Protein AF-A0A1V5BIN6-F1 (afdb_monomer_lite)

Radius of gyration: 33.71 Å; chains: 1; bounding box: 67×57×99 Å

Secondary structure (DSSP, 8-state):
-HHHHHHHHHHHHHHHHHHHHHHHHHHHHHHHIIIIITTTS-HHHHHHHHHHHHHHHHHHHHHHHHHHHHHHHHHHHHHHHHHHHHHHHHHHHHHHHHHHHHHHHHHHHHHHTT-HHHHHHHHHHHHHHHHHHHHHHH-S--TT--HHHHHHHHHHHHHHHH--EEEEEEE--TT-S-HHHHHHHHHHHHHHHHHIIIII--SEEEEEEE-----

pLDDT: mean 78.15, std 12.43, range [36.22, 94.38]

Structure (mmCIF, N/CA/C/O backbone):
data_AF-A0A1V5BIN6-F1
#
_entry.id   AF-A0A1V5BIN6-F1
#
loop_
_atom_site.group_PDB
_atom_site.id
_atom_site.type_symbol
_atom_site.label_atom_id
_atom_site.label_alt_id
_atom_site.label_comp_id
_atom_site.label_asym_id
_atom_site.label_entity_id
_atom_site.label_seq_id
_atom_site.pdbx_PDB_ins_code
_atom_site.Cartn_x
_atom_site.Cartn_y
_atom_site.Cartn_z
_atom_site.occupancy
_atom_site.B_iso_or_equiv
_atom_site.auth_seq_id
_atom_site.auth_comp_id
_atom_site.auth_asym_id
_atom_site.auth_atom_id
_atom_site.pdbx_PDB_model_num
ATOM 1 N N . MET A 1 1 ? 3.260 -24.811 -11.585 1.00 45.69 1 MET A N 1
ATOM 2 C CA . MET A 1 1 ? 4.400 -25.501 -12.244 1.00 45.69 1 MET A CA 1
ATOM 3 C C . MET A 1 1 ? 4.416 -25.332 -13.771 1.00 45.69 1 MET A C 1
ATOM 5 O O . MET A 1 1 ? 5.457 -24.956 -14.293 1.00 45.69 1 MET A O 1
ATOM 9 N N . LYS A 1 2 ? 3.288 -25.493 -14.489 1.00 36.22 2 LYS A N 1
ATOM 10 C CA . LYS A 1 2 ? 3.214 -25.312 -15.961 1.00 36.22 2 LYS A CA 1
ATOM 11 C C . LYS A 1 2 ? 3.570 -23.898 -16.477 1.00 36.22 2 LYS A C 1
ATOM 13 O O . LYS A 1 2 ? 4.220 -23.796 -17.510 1.00 36.22 2 LYS A O 1
ATOM 18 N N . LEU A 1 3 ? 3.248 -22.824 -15.741 1.00 41.38 3 LEU A N 1
ATOM 19 C CA . LEU A 1 3 ? 3.559 -21.440 -16.158 1.00 41.38 3 LEU A CA 1
ATOM 20 C C . LEU A 1 3 ? 5.070 -21.123 -16.189 1.00 41.38 3 LEU A C 1
ATOM 22 O O . LEU A 1 3 ? 5.559 -20.515 -17.135 1.00 41.38 3 LEU A O 1
ATOM 26 N N . ARG A 1 4 ? 5.832 -21.589 -15.185 1.00 37.88 4 ARG A N 1
ATOM 27 C CA . ARG A 1 4 ? 7.296 -21.400 -15.124 1.00 37.88 4 ARG A CA 1
ATOM 28 C C . ARG A 1 4 ? 8.024 -22.120 -16.265 1.00 37.88 4 ARG A C 1
ATOM 30 O O . ARG A 1 4 ? 9.027 -21.615 -16.756 1.00 37.88 4 ARG A O 1
ATOM 37 N N . MET A 1 5 ? 7.512 -23.273 -16.699 1.00 40.34 5 MET A N 1
ATOM 38 C CA . MET A 1 5 ? 8.119 -24.070 -17.770 1.00 40.34 5 MET A CA 1
ATOM 39 C C . MET A 1 5 ? 7.942 -23.412 -19.148 1.00 40.34 5 MET A C 1
ATOM 41 O O . MET A 1 5 ? 8.888 -23.401 -19.930 1.00 40.34 5 MET A O 1
ATOM 45 N N . GLY A 1 6 ? 6.789 -22.780 -19.406 1.00 43.19 6 GLY A N 1
ATOM 46 C CA . GLY A 1 6 ? 6.544 -22.012 -20.634 1.00 43.19 6 GLY A CA 1
ATOM 47 C C . GLY A 1 6 ? 7.470 -20.801 -20.787 1.00 43.19 6 GLY A C 1
ATOM 48 O O . GLY A 1 6 ? 8.036 -20.596 -21.853 1.00 43.19 6 GLY A O 1
ATOM 49 N N . ILE A 1 7 ? 7.716 -20.058 -19.703 1.00 52.16 7 ILE A N 1
ATOM 50 C CA . ILE A 1 7 ? 8.604 -18.879 -19.708 1.00 52.16 7 ILE A CA 1
ATOM 51 C C . ILE A 1 7 ? 10.076 -19.276 -19.939 1.00 52.16 7 ILE A C 1
ATOM 53 O O . ILE A 1 7 ? 10.796 -18.613 -20.687 1.00 52.16 7 ILE A O 1
ATOM 57 N N . LEU A 1 8 ? 10.528 -20.386 -19.344 1.00 52.03 8 LEU A N 1
ATOM 58 C CA . LEU A 1 8 ? 11.882 -20.924 -19.540 1.00 52.03 8 LEU A CA 1
ATOM 59 C C . LEU A 1 8 ? 12.120 -21.429 -20.972 1.00 52.03 8 LEU A C 1
ATOM 61 O O . LEU A 1 8 ? 13.217 -21.254 -21.509 1.00 52.03 8 LEU A O 1
ATOM 65 N N . LEU A 1 9 ? 11.100 -22.030 -21.593 1.00 54.38 9 LEU A N 1
ATOM 66 C CA . LEU A 1 9 ? 11.123 -22.424 -23.004 1.00 54.38 9 LEU A CA 1
ATOM 67 C C . LEU A 1 9 ? 11.276 -21.198 -23.913 1.00 54.38 9 LEU A C 1
ATOM 69 O O . LEU A 1 9 ? 12.136 -21.226 -24.789 1.00 54.38 9 LEU A O 1
ATOM 73 N N . THR A 1 10 ? 10.559 -20.103 -23.638 1.00 68.44 10 THR A N 1
ATOM 74 C CA . THR A 1 10 ? 10.683 -18.839 -24.384 1.00 68.44 10 THR A CA 1
ATOM 75 C C . THR A 1 10 ? 12.069 -18.210 -24.252 1.00 68.44 10 THR A C 1
ATOM 77 O O . THR A 1 10 ? 12.632 -17.764 -25.241 1.00 68.44 10 THR A O 1
ATOM 80 N N . TYR A 1 11 ? 12.679 -18.206 -23.061 1.00 71.31 11 TYR A N 1
ATOM 81 C CA . TYR A 1 11 ? 14.039 -17.671 -22.896 1.00 71.31 11 TYR A CA 1
ATOM 82 C C . TYR A 1 11 ? 15.093 -18.498 -23.643 1.00 71.31 11 TYR A C 1
ATOM 84 O O . TYR A 1 11 ? 16.019 -17.941 -24.235 1.00 71.31 11 TYR A O 1
ATOM 92 N N . ARG A 1 12 ? 14.961 -19.831 -23.636 1.00 74.56 12 ARG A N 1
ATOM 93 C CA . ARG A 1 12 ? 15.855 -20.722 -24.391 1.00 74.56 12 ARG A CA 1
ATOM 94 C C . ARG A 1 12 ? 15.712 -20.526 -25.897 1.00 74.56 12 ARG A C 1
ATOM 96 O O . ARG A 1 12 ? 16.732 -20.457 -26.578 1.00 74.56 12 ARG A O 1
ATOM 103 N N . THR A 1 13 ? 14.488 -20.421 -26.410 1.00 75.62 13 THR A N 1
ATOM 104 C CA . THR A 1 13 ? 14.257 -20.173 -27.839 1.00 75.62 13 THR A CA 1
ATOM 105 C C . THR A 1 13 ? 14.732 -18.784 -28.247 1.00 75.62 13 THR A C 1
ATOM 107 O O . THR A 1 13 ? 15.402 -18.670 -29.267 1.00 75.62 13 THR A O 1
ATOM 110 N N . LEU A 1 14 ? 14.507 -17.757 -27.421 1.00 73.62 14 LEU A N 1
ATOM 111 C CA . LEU A 1 14 ? 15.012 -16.401 -27.649 1.00 73.62 14 LEU A CA 1
ATOM 112 C C . LEU A 1 14 ? 16.546 -16.369 -27.705 1.00 73.62 14 LEU A C 1
ATOM 114 O O . LEU A 1 14 ? 17.126 -15.745 -28.588 1.00 73.62 14 LEU A O 1
ATOM 118 N N . LYS A 1 15 ? 17.214 -17.091 -26.794 1.00 80.00 15 LYS A N 1
ATOM 119 C CA . LYS A 1 15 ? 18.678 -17.196 -26.756 1.00 80.00 15 LYS A CA 1
ATOM 120 C C . LYS A 1 15 ? 19.234 -17.845 -28.025 1.00 80.00 15 LYS A C 1
ATOM 122 O O . LYS A 1 15 ? 20.170 -17.312 -28.611 1.00 80.00 15 LYS A O 1
ATOM 127 N N . TRP A 1 16 ? 18.673 -18.975 -28.453 1.00 83.19 16 TRP A N 1
ATOM 128 C CA . TRP A 1 16 ? 19.121 -19.652 -29.675 1.00 83.19 16 TRP A CA 1
ATOM 129 C C . TRP A 1 16 ? 18.797 -18.858 -30.939 1.00 83.19 16 TRP A C 1
ATOM 131 O O . TRP A 1 16 ? 19.643 -18.774 -31.823 1.00 83.19 16 TRP A O 1
ATOM 141 N N . PHE A 1 17 ? 17.623 -18.226 -30.995 1.00 81.00 17 PHE A N 1
ATOM 142 C CA . PHE A 1 17 ? 17.245 -17.332 -32.086 1.00 81.00 17 PHE A CA 1
ATOM 143 C C . PHE A 1 17 ? 18.276 -16.217 -32.254 1.00 81.00 17 PHE A C 1
ATOM 145 O O . PHE A 1 17 ? 18.818 -16.040 -33.337 1.00 81.00 17 PHE A O 1
ATOM 152 N N . THR A 1 18 ? 18.632 -15.540 -31.166 1.00 75.31 18 THR A N 1
ATOM 153 C CA . THR A 1 18 ? 19.677 -14.519 -31.168 1.00 75.31 18 THR A CA 1
ATOM 154 C C . THR A 1 18 ? 21.032 -15.043 -31.642 1.00 75.31 18 THR A C 1
ATOM 156 O O . THR A 1 18 ? 21.676 -14.409 -32.477 1.00 75.31 18 THR A O 1
ATOM 159 N N . ILE A 1 19 ? 21.489 -16.169 -31.078 1.00 84.00 19 ILE A N 1
ATOM 160 C CA . ILE A 1 19 ? 22.815 -16.731 -31.373 1.00 84.00 19 ILE A CA 1
ATOM 161 C C . ILE A 1 19 ? 22.929 -17.096 -32.855 1.00 84.00 19 ILE A C 1
ATOM 163 O O . ILE A 1 19 ? 24.010 -16.976 -33.417 1.00 84.00 19 ILE A O 1
ATOM 167 N N . LEU A 1 20 ? 21.831 -17.518 -33.486 1.00 86.56 20 LEU A N 1
ATOM 168 C CA . LEU A 1 20 ? 21.811 -17.926 -34.890 1.00 86.56 20 LEU A CA 1
ATOM 169 C C . LEU A 1 20 ? 21.524 -16.768 -35.852 1.00 86.56 20 LEU A C 1
ATOM 171 O O . LEU A 1 20 ? 22.061 -16.762 -36.955 1.00 86.56 20 LEU A O 1
ATOM 175 N N . LEU A 1 21 ? 20.728 -15.774 -35.447 1.00 83.38 21 LEU A N 1
ATOM 176 C CA . LEU A 1 21 ? 20.331 -14.649 -36.300 1.00 83.38 21 LEU A CA 1
ATOM 177 C C . LEU A 1 21 ? 21.540 -13.830 -36.769 1.00 83.38 21 LEU A C 1
ATOM 179 O O . LEU A 1 21 ? 21.649 -13.511 -37.949 1.00 83.38 21 LEU A O 1
ATOM 183 N N . VAL A 1 22 ? 22.450 -13.496 -35.850 1.00 84.19 22 VAL A N 1
ATOM 184 C CA . VAL A 1 22 ? 23.593 -12.624 -36.153 1.00 84.19 22 VAL A CA 1
ATOM 185 C C . VAL A 1 22 ? 24.565 -13.277 -37.148 1.00 84.19 22 VAL A C 1
ATOM 187 O O . VAL A 1 22 ? 24.821 -12.671 -38.190 1.00 84.19 22 VAL A O 1
ATOM 190 N N . PRO A 1 23 ? 25.046 -14.517 -36.922 1.00 88.25 23 PRO A N 1
ATOM 191 C CA . PRO A 1 23 ? 25.865 -15.228 -37.900 1.00 88.25 23 PRO A CA 1
ATOM 192 C C . PRO A 1 23 ? 25.149 -15.472 -39.228 1.00 88.25 23 PRO A C 1
ATOM 194 O O . PRO A 1 23 ? 25.789 -15.416 -40.270 1.00 88.25 23 PRO A O 1
ATOM 197 N N . LEU A 1 24 ? 23.835 -15.718 -39.214 1.00 90.50 24 LEU A N 1
ATOM 198 C CA . LEU A 1 24 ? 23.068 -15.955 -40.437 1.00 90.50 24 LEU A CA 1
ATOM 199 C C . LEU A 1 24 ? 22.981 -14.696 -41.313 1.00 90.50 24 LEU A C 1
ATOM 201 O O . LEU A 1 24 ? 23.131 -14.790 -42.528 1.00 90.50 24 LEU A O 1
ATOM 205 N N . ILE A 1 25 ? 22.803 -13.517 -40.708 1.00 87.25 25 ILE A N 1
ATOM 206 C CA . ILE A 1 25 ? 22.805 -12.235 -41.430 1.00 87.25 25 ILE A CA 1
ATOM 207 C C . ILE A 1 25 ? 24.199 -11.927 -41.992 1.00 87.25 25 ILE A C 1
ATOM 209 O O . ILE A 1 25 ? 24.322 -11.567 -43.162 1.00 87.25 25 ILE A O 1
ATOM 213 N N . ILE A 1 26 ? 25.247 -12.091 -41.178 1.00 88.31 26 ILE A N 1
ATOM 214 C CA . ILE A 1 26 ? 26.637 -11.821 -41.579 1.00 88.31 26 ILE A CA 1
ATOM 215 C C . ILE A 1 26 ? 27.078 -12.797 -42.681 1.00 88.31 26 ILE A C 1
ATOM 217 O O . ILE A 1 26 ? 27.523 -12.367 -43.743 1.00 88.31 26 ILE A O 1
ATOM 221 N N . GLY A 1 27 ? 26.887 -14.101 -42.472 1.00 87.75 27 GLY A N 1
ATOM 222 C CA . GLY A 1 27 ? 27.255 -15.139 -43.435 1.00 87.75 27 GLY A CA 1
ATOM 223 C C . GLY A 1 27 ? 26.436 -15.073 -44.726 1.00 87.75 27 GLY A C 1
ATOM 224 O O . GLY A 1 27 ? 26.981 -15.267 -45.809 1.00 87.75 27 GLY A O 1
ATOM 225 N N . GLY A 1 28 ? 25.147 -14.727 -44.643 1.00 88.81 28 GLY A N 1
ATOM 226 C CA . GLY A 1 28 ? 24.306 -14.504 -45.822 1.00 88.81 28 GLY A CA 1
ATOM 227 C C . GLY A 1 28 ? 24.772 -13.314 -46.665 1.00 88.81 28 GLY A C 1
ATOM 228 O O . GLY A 1 28 ? 24.797 -13.401 -47.894 1.00 88.81 28 GLY A O 1
ATOM 229 N N . PHE A 1 29 ? 25.197 -12.223 -46.019 1.00 88.12 29 PHE A N 1
ATOM 230 C CA . PHE A 1 29 ? 25.802 -11.083 -46.708 1.00 88.12 29 PHE A CA 1
ATOM 231 C C . PHE A 1 29 ? 27.109 -11.472 -47.411 1.00 88.12 29 PHE A C 1
ATOM 233 O O . PHE A 1 29 ? 27.293 -11.137 -48.582 1.00 88.12 29 PHE A O 1
ATOM 240 N N . GLU A 1 30 ? 28.002 -12.205 -46.739 1.00 87.19 30 GLU A N 1
ATOM 241 C CA . GLU A 1 30 ? 29.264 -12.649 -47.345 1.00 87.19 30 GLU A CA 1
ATOM 242 C C . GLU A 1 30 ? 29.051 -13.583 -48.534 1.00 87.19 30 GLU A C 1
ATOM 244 O O . GLU A 1 30 ? 29.716 -13.411 -49.558 1.00 87.19 30 GLU A O 1
ATOM 249 N N . PHE A 1 31 ? 28.102 -14.516 -48.421 1.00 88.81 31 PHE A N 1
ATOM 250 C CA . PHE A 1 31 ? 27.733 -15.437 -49.493 1.00 88.81 31 PHE A CA 1
ATOM 251 C C . PHE A 1 31 ? 27.223 -14.685 -50.729 1.00 88.81 31 PHE A C 1
ATOM 253 O O . PHE A 1 31 ? 27.758 -14.843 -51.825 1.00 88.81 31 PHE A O 1
ATOM 260 N N . MET A 1 32 ? 26.253 -13.780 -50.547 1.00 87.00 32 MET A N 1
ATOM 261 C CA . MET A 1 32 ? 25.716 -12.962 -51.642 1.00 87.00 32 MET A CA 1
ATOM 262 C C . MET A 1 32 ? 26.788 -12.069 -52.268 1.00 87.00 32 MET A C 1
ATOM 264 O O . MET A 1 32 ? 26.836 -11.903 -53.488 1.00 87.00 32 MET A O 1
ATOM 268 N N . ARG A 1 33 ? 27.681 -11.510 -51.442 1.00 85.81 33 ARG A N 1
ATOM 269 C CA . ARG A 1 33 ? 28.803 -10.707 -51.925 1.00 85.81 33 ARG A CA 1
ATOM 270 C C . ARG A 1 33 ? 29.724 -11.528 -52.824 1.00 85.81 33 ARG A C 1
ATOM 272 O O . ARG A 1 33 ? 30.096 -11.028 -53.882 1.00 85.81 33 ARG A O 1
ATOM 279 N N . HIS A 1 34 ? 30.082 -12.742 -52.405 1.00 83.44 34 HIS A N 1
ATOM 280 C CA . HIS A 1 34 ? 31.005 -13.614 -53.130 1.00 83.44 34 HIS A CA 1
ATOM 281 C C . HIS A 1 34 ? 30.434 -14.080 -54.476 1.00 83.44 34 HIS A C 1
ATOM 283 O O . HIS A 1 34 ? 31.114 -13.975 -55.491 1.00 83.44 34 HIS A O 1
ATOM 289 N N . ASP A 1 35 ? 29.173 -14.508 -54.508 1.00 82.81 35 ASP A N 1
ATOM 290 C CA . ASP A 1 35 ? 28.603 -15.106 -55.720 1.00 82.81 35 ASP A CA 1
ATOM 291 C C . ASP A 1 35 ? 28.090 -14.068 -56.731 1.00 82.81 35 ASP A C 1
ATOM 293 O O . ASP A 1 35 ? 28.144 -14.301 -57.938 1.00 82.81 35 ASP A O 1
ATOM 297 N N . TYR A 1 36 ? 27.614 -12.905 -56.266 1.00 79.00 36 TYR A N 1
ATOM 298 C CA . TYR A 1 36 ? 26.882 -11.962 -57.126 1.00 79.00 36 TYR A CA 1
ATOM 299 C C . TYR A 1 36 ? 27.495 -10.560 -57.204 1.00 79.00 36 TYR A C 1
ATOM 301 O O . TYR A 1 36 ? 27.374 -9.898 -58.236 1.00 79.00 36 TYR A O 1
ATOM 309 N N . PHE A 1 37 ? 28.160 -10.081 -56.146 1.00 79.56 37 PHE A N 1
ATOM 310 C CA . PHE A 1 37 ? 28.546 -8.666 -56.035 1.00 79.56 37 PHE A CA 1
ATOM 311 C C . PHE A 1 37 ? 30.052 -8.393 -56.022 1.00 79.56 37 PHE A C 1
ATOM 313 O O . PHE A 1 37 ? 30.426 -7.227 -55.919 1.00 79.56 37 PHE A O 1
ATOM 320 N N . LEU A 1 38 ? 30.925 -9.390 -56.212 1.00 76.44 38 LEU A N 1
ATOM 321 C CA . LEU A 1 38 ? 32.388 -9.187 -56.222 1.00 76.44 38 LEU A CA 1
ATOM 322 C C . LEU A 1 38 ? 32.850 -8.093 -57.198 1.00 76.44 38 LEU A C 1
ATOM 324 O O . LEU A 1 38 ? 33.817 -7.387 -56.923 1.00 76.44 38 LEU A O 1
ATOM 328 N N . ARG A 1 39 ? 32.149 -7.923 -58.327 1.00 76.19 39 ARG A N 1
ATOM 329 C CA . ARG A 1 39 ? 32.470 -6.900 -59.334 1.00 76.19 39 ARG A CA 1
ATOM 330 C C . ARG A 1 39 ? 32.064 -5.479 -58.917 1.00 76.19 39 ARG A C 1
ATOM 332 O O . ARG A 1 39 ? 32.615 -4.521 -59.448 1.00 76.19 39 ARG A O 1
ATOM 339 N N . TYR A 1 40 ? 31.116 -5.346 -57.989 1.00 81.31 40 TYR A N 1
ATOM 340 C CA . TYR A 1 40 ? 30.567 -4.068 -57.521 1.00 81.31 40 TYR A CA 1
ATOM 341 C C . TYR A 1 40 ? 31.068 -3.680 -56.123 1.00 81.31 40 TYR A C 1
ATOM 343 O O . TYR A 1 40 ? 31.171 -2.495 -55.820 1.00 81.31 40 TYR A O 1
ATOM 351 N N . ILE A 1 41 ? 31.387 -4.666 -55.279 1.00 82.31 41 ILE A N 1
ATOM 352 C CA . ILE A 1 41 ? 31.866 -4.493 -53.906 1.00 82.31 41 ILE A CA 1
ATOM 353 C C . ILE A 1 41 ? 33.189 -5.264 -53.759 1.00 82.31 41 ILE A C 1
ATOM 355 O O . ILE A 1 41 ? 33.177 -6.452 -53.420 1.00 82.31 41 ILE A O 1
ATOM 359 N N . PRO A 1 42 ? 34.334 -4.605 -54.011 1.00 84.44 42 PRO A N 1
ATOM 360 C CA . PRO A 1 42 ? 35.657 -5.191 -53.812 1.00 84.44 42 PRO A CA 1
ATOM 361 C C . PRO A 1 42 ? 35.900 -5.593 -52.349 1.00 84.44 42 PRO A C 1
ATOM 363 O O . PRO A 1 42 ? 35.244 -5.083 -51.437 1.00 84.44 42 PRO A O 1
ATOM 366 N N . MET A 1 43 ? 36.884 -6.470 -52.114 1.00 81.12 43 MET A N 1
ATOM 367 C CA . MET A 1 43 ? 37.243 -6.981 -50.776 1.00 81.12 43 MET A CA 1
ATOM 368 C C . MET A 1 43 ? 37.428 -5.870 -49.732 1.00 81.12 43 MET A C 1
ATOM 370 O O . MET A 1 43 ? 36.908 -5.980 -48.622 1.00 81.12 43 MET A O 1
ATOM 374 N N . GLU A 1 44 ? 38.109 -4.780 -50.094 1.00 82.56 44 GLU A N 1
ATOM 375 C CA . GLU A 1 44 ? 38.353 -3.664 -49.176 1.00 82.56 44 GLU A CA 1
ATOM 376 C C . GLU A 1 44 ? 37.047 -2.975 -48.759 1.00 82.56 44 GLU A C 1
ATOM 378 O O . GLU A 1 44 ? 36.762 -2.857 -47.569 1.00 82.56 44 GLU A O 1
ATOM 383 N N . THR A 1 45 ? 36.190 -2.603 -49.716 1.00 85.56 45 THR A N 1
ATOM 384 C CA . THR A 1 45 ? 34.902 -1.942 -49.441 1.00 85.56 45 THR A CA 1
ATOM 385 C C . THR A 1 45 ? 33.923 -2.869 -48.713 1.00 85.56 45 THR A C 1
ATOM 387 O O . THR A 1 45 ? 33.204 -2.441 -47.811 1.00 85.56 45 THR A O 1
ATOM 390 N N . GLY A 1 46 ? 33.927 -4.162 -49.048 1.00 84.00 46 GLY A N 1
ATOM 391 C CA . GLY A 1 46 ? 33.094 -5.174 -48.400 1.00 84.00 46 GLY A CA 1
ATOM 392 C C . GLY A 1 46 ? 33.379 -5.335 -46.905 1.00 84.00 46 GLY A C 1
ATOM 393 O O . GLY A 1 46 ? 32.440 -5.497 -46.126 1.00 84.00 46 GLY A O 1
ATOM 394 N N . ASN A 1 47 ? 34.647 -5.239 -46.493 1.00 86.88 47 ASN A N 1
ATOM 395 C CA . ASN A 1 47 ? 35.029 -5.311 -45.080 1.00 86.88 47 ASN A CA 1
ATOM 396 C C . ASN A 1 47 ? 34.542 -4.095 -44.275 1.00 86.88 47 ASN A C 1
ATOM 398 O O . ASN A 1 47 ? 34.129 -4.242 -43.122 1.00 86.88 47 ASN A O 1
ATOM 402 N N . TYR A 1 48 ? 34.513 -2.903 -44.876 1.00 89.38 48 TYR A N 1
ATOM 403 C CA . TYR A 1 48 ? 33.890 -1.740 -44.239 1.00 89.38 48 TYR A CA 1
ATOM 404 C C . TYR A 1 48 ? 32.382 -1.946 -44.059 1.00 89.38 48 TYR A C 1
ATOM 406 O O . TYR A 1 48 ? 31.866 -1.730 -42.961 1.00 89.38 48 TYR A O 1
ATOM 414 N N . TYR A 1 49 ? 31.681 -2.442 -45.085 1.00 87.56 49 TYR A N 1
ATOM 415 C CA . TYR A 1 49 ? 30.242 -2.706 -44.987 1.00 87.56 49 TYR A CA 1
ATOM 416 C C . TYR A 1 49 ? 29.899 -3.744 -43.919 1.00 87.56 49 TYR A C 1
ATOM 418 O O . TYR A 1 49 ? 28.983 -3.511 -43.130 1.00 87.56 49 TYR A O 1
ATOM 426 N N . ILE A 1 50 ? 30.638 -4.855 -43.845 1.00 88.12 50 ILE A N 1
ATOM 427 C CA . ILE A 1 50 ? 30.348 -5.900 -42.858 1.00 88.12 50 ILE A CA 1
ATOM 428 C C . ILE A 1 50 ? 30.635 -5.435 -41.428 1.00 88.12 50 ILE A C 1
ATOM 430 O O . ILE A 1 50 ? 29.889 -5.769 -40.509 1.00 88.12 50 ILE A O 1
ATOM 434 N N . THR A 1 51 ? 31.663 -4.605 -41.237 1.00 89.69 51 THR A N 1
ATOM 435 C CA . THR A 1 51 ? 31.993 -4.019 -39.931 1.00 89.69 51 THR A CA 1
ATOM 436 C C . THR A 1 51 ? 30.898 -3.058 -39.476 1.00 89.69 51 THR A C 1
ATOM 438 O O . THR A 1 51 ? 30.424 -3.156 -38.344 1.00 89.69 51 THR A O 1
ATOM 441 N N . ILE A 1 52 ? 30.437 -2.178 -40.370 1.00 91.81 52 ILE A N 1
ATOM 442 C CA . ILE A 1 52 ? 29.328 -1.254 -40.098 1.00 91.81 52 ILE A CA 1
ATOM 443 C C . ILE A 1 52 ? 28.049 -2.039 -39.780 1.00 91.81 52 ILE A C 1
ATOM 445 O O . ILE A 1 52 ? 27.397 -1.773 -38.770 1.00 91.81 52 ILE A O 1
ATOM 449 N N . LEU A 1 53 ? 27.719 -3.048 -40.591 1.00 89.56 53 LEU A N 1
ATOM 450 C CA . LEU A 1 53 ? 26.560 -3.916 -40.379 1.00 89.56 53 LEU A CA 1
ATOM 451 C C . LEU A 1 53 ? 26.626 -4.618 -39.019 1.00 89.56 53 LEU A C 1
ATOM 453 O O . LEU A 1 53 ? 25.650 -4.604 -38.272 1.00 89.56 53 LEU A O 1
ATOM 457 N N . THR A 1 54 ? 27.783 -5.187 -38.676 1.00 89.88 54 THR A N 1
ATOM 458 C CA . THR A 1 54 ? 28.006 -5.882 -37.402 1.00 89.88 54 THR A CA 1
ATOM 459 C C . THR A 1 54 ? 27.866 -4.930 -36.221 1.00 89.88 54 THR A C 1
ATOM 461 O O . THR A 1 54 ? 27.239 -5.287 -35.223 1.00 89.88 54 THR A O 1
ATOM 464 N N . PHE A 1 55 ? 28.394 -3.708 -36.333 1.00 93.25 55 PHE A N 1
ATOM 465 C CA . PHE A 1 55 ? 28.256 -2.684 -35.302 1.00 93.25 55 PHE A CA 1
ATOM 466 C C . PHE A 1 55 ? 26.785 -2.323 -35.063 1.00 93.25 55 PHE A C 1
ATOM 468 O O . PHE A 1 55 ? 26.315 -2.392 -33.926 1.00 93.25 55 PHE A O 1
ATOM 475 N N . PHE A 1 56 ? 26.031 -2.015 -36.124 1.00 92.81 56 PHE A N 1
ATOM 476 C CA . PHE A 1 56 ? 24.605 -1.699 -36.006 1.00 92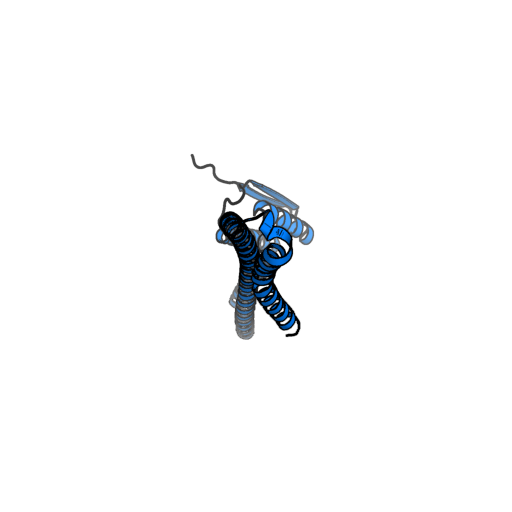.81 56 PHE A CA 1
ATOM 477 C C . PHE A 1 56 ? 23.807 -2.878 -35.456 1.00 92.81 56 PHE A C 1
ATOM 479 O O . PHE A 1 56 ? 23.021 -2.705 -34.527 1.00 92.81 56 PHE A O 1
ATOM 486 N N . LEU A 1 57 ? 24.032 -4.082 -35.978 1.00 89.50 57 LEU A N 1
ATOM 487 C CA . LEU A 1 57 ? 23.349 -5.289 -35.526 1.00 89.50 57 LEU A CA 1
ATOM 488 C C . LEU A 1 57 ? 23.626 -5.569 -34.042 1.00 89.50 57 LEU A C 1
ATOM 490 O O . LEU A 1 57 ? 22.692 -5.847 -33.290 1.00 89.50 57 LEU A O 1
ATOM 494 N N . SER A 1 58 ? 24.877 -5.406 -33.602 1.00 89.94 58 SER A N 1
ATOM 495 C CA . SER A 1 58 ? 25.273 -5.528 -32.193 1.00 89.94 58 SER A CA 1
ATOM 496 C C . SER A 1 58 ? 24.605 -4.463 -31.323 1.00 89.94 58 SER A C 1
ATOM 498 O O . SER A 1 58 ? 24.085 -4.783 -30.255 1.00 89.94 58 SER A O 1
ATOM 500 N N . TYR A 1 59 ? 24.560 -3.212 -31.787 1.00 93.00 59 TYR A N 1
ATOM 501 C CA . TYR A 1 59 ? 23.910 -2.108 -31.083 1.00 93.00 59 TYR A CA 1
ATOM 502 C C . T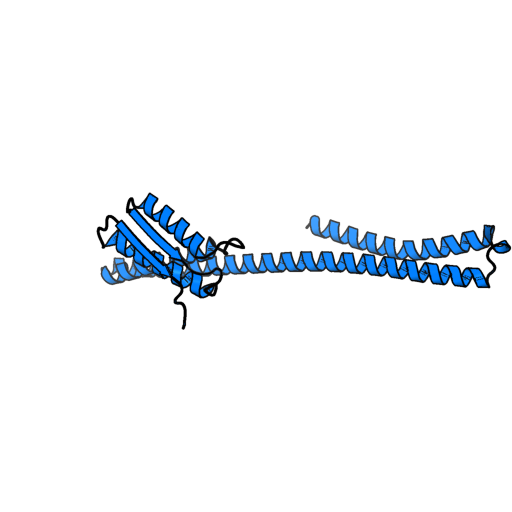YR A 1 59 ? 22.398 -2.323 -30.925 1.00 93.00 59 TYR A C 1
ATOM 504 O O . TYR A 1 59 ? 21.866 -2.191 -29.818 1.00 93.00 59 TYR A O 1
ATOM 512 N N . PHE A 1 60 ? 21.701 -2.699 -32.004 1.00 90.62 60 PHE A N 1
ATOM 513 C CA . PHE A 1 60 ? 20.268 -3.001 -31.972 1.00 90.62 60 PHE A CA 1
ATOM 514 C C . PHE A 1 60 ? 19.974 -4.184 -31.053 1.00 90.62 60 PHE A C 1
ATOM 516 O O . PHE A 1 60 ? 19.076 -4.099 -30.213 1.00 90.62 60 PHE A O 1
ATOM 523 N N . TYR A 1 61 ? 20.758 -5.256 -31.172 1.00 87.19 61 TYR A N 1
ATOM 524 C CA . TYR A 1 61 ? 20.616 -6.440 -30.337 1.00 87.19 61 TYR A CA 1
ATOM 525 C C . TYR A 1 61 ? 20.826 -6.123 -28.851 1.00 87.19 61 TYR A C 1
ATOM 527 O O . TYR A 1 61 ? 19.973 -6.463 -28.029 1.00 87.19 61 TYR A O 1
ATOM 535 N N . ALA A 1 62 ? 21.914 -5.427 -28.503 1.00 88.69 62 ALA A N 1
ATOM 536 C CA . ALA A 1 62 ? 22.195 -5.032 -27.128 1.00 88.69 62 ALA A CA 1
ATOM 537 C C . ALA A 1 62 ? 21.065 -4.162 -26.571 1.00 88.69 62 ALA A C 1
ATOM 539 O O . ALA A 1 62 ? 20.518 -4.462 -25.512 1.00 88.69 62 ALA A O 1
ATOM 540 N N . THR A 1 63 ? 20.650 -3.136 -27.317 1.00 90.19 63 THR A N 1
ATOM 541 C CA . THR A 1 63 ? 19.565 -2.236 -26.909 1.00 90.19 63 THR A CA 1
ATOM 542 C C . THR A 1 63 ? 18.257 -2.998 -26.674 1.00 90.19 63 THR A C 1
ATOM 544 O O . THR A 1 63 ? 17.568 -2.766 -25.680 1.00 90.19 63 THR A O 1
ATOM 547 N N . TRP A 1 64 ? 17.904 -3.931 -27.560 1.00 87.50 64 TRP A N 1
ATOM 548 C CA . TRP A 1 64 ? 16.713 -4.761 -27.405 1.00 87.50 64 TRP A CA 1
ATOM 549 C C . TRP A 1 64 ? 16.807 -5.684 -26.181 1.00 87.50 64 TRP A C 1
ATOM 551 O O . TRP A 1 64 ? 15.875 -5.716 -25.377 1.00 87.50 64 TRP A O 1
ATOM 561 N N . MET A 1 65 ? 17.942 -6.358 -25.978 1.00 86.69 65 MET A N 1
ATOM 562 C CA . MET A 1 65 ? 18.165 -7.224 -24.816 1.00 86.69 65 MET A CA 1
ATOM 563 C C . MET A 1 65 ? 18.108 -6.469 -23.494 1.00 86.69 65 MET A C 1
ATOM 565 O O . MET A 1 65 ? 17.415 -6.910 -22.577 1.00 86.69 65 MET A O 1
ATOM 569 N N . PHE A 1 66 ? 18.797 -5.328 -23.388 1.00 89.12 66 PHE A N 1
ATOM 570 C CA . PHE A 1 66 ? 18.778 -4.510 -22.176 1.00 89.12 66 PHE A CA 1
ATOM 571 C C . PHE A 1 66 ? 17.353 -4.068 -21.833 1.00 89.12 66 PHE A C 1
ATOM 573 O O . PHE A 1 66 ? 16.944 -4.197 -20.682 1.00 89.12 66 PHE A O 1
ATOM 580 N N . ARG A 1 67 ? 16.549 -3.671 -22.830 1.00 88.88 67 ARG A N 1
ATOM 581 C CA . ARG A 1 67 ? 15.128 -3.341 -22.620 1.00 88.88 67 ARG A CA 1
ATOM 582 C C . ARG A 1 67 ? 14.306 -4.532 -22.127 1.00 88.88 67 ARG A C 1
ATOM 584 O O . ARG A 1 67 ? 13.434 -4.354 -21.279 1.00 88.88 67 ARG A O 1
ATOM 591 N N . VAL A 1 68 ? 14.540 -5.734 -22.659 1.00 85.94 68 VAL A N 1
ATOM 592 C CA . VAL A 1 68 ? 13.849 -6.954 -22.204 1.00 85.94 68 VAL A CA 1
ATOM 593 C C . VAL A 1 68 ? 14.213 -7.266 -20.752 1.00 85.94 68 VAL A C 1
ATOM 595 O O . VAL A 1 68 ? 13.320 -7.495 -19.940 1.00 85.94 68 VAL A O 1
ATOM 598 N N . ILE A 1 69 ? 15.502 -7.216 -20.405 1.00 87.12 69 ILE A N 1
ATOM 599 C CA . ILE A 1 69 ? 15.987 -7.458 -19.038 1.00 87.12 69 ILE A CA 1
ATOM 600 C C . ILE A 1 69 ? 15.396 -6.439 -18.061 1.00 87.12 69 ILE A C 1
ATOM 602 O O . ILE A 1 69 ? 14.890 -6.822 -17.009 1.00 87.12 69 ILE A O 1
ATOM 606 N N . GLU A 1 70 ? 15.414 -5.155 -18.414 1.00 89.00 70 GLU A N 1
ATOM 607 C CA . GLU A 1 70 ? 14.900 -4.081 -17.563 1.00 89.00 70 GLU A CA 1
ATOM 608 C C . GLU A 1 70 ? 13.399 -4.249 -17.281 1.00 89.00 70 GLU A C 1
ATOM 610 O O . GLU A 1 70 ? 12.957 -4.090 -16.142 1.00 89.00 70 GLU A O 1
ATOM 615 N N . LYS A 1 71 ? 12.611 -4.644 -18.292 1.00 85.88 71 LYS A N 1
ATOM 616 C CA . LYS A 1 71 ? 11.184 -4.960 -18.119 1.00 85.88 71 LYS A CA 1
ATOM 617 C C . LYS A 1 71 ? 10.968 -6.149 -17.186 1.00 85.88 71 LYS A C 1
ATOM 619 O O . LYS A 1 71 ? 10.136 -6.059 -16.287 1.00 85.88 71 LYS A O 1
ATOM 624 N N . THR A 1 72 ? 11.715 -7.237 -17.370 1.00 83.12 72 THR A N 1
ATOM 625 C CA . THR A 1 72 ? 11.599 -8.423 -16.509 1.00 83.12 72 THR A CA 1
ATOM 626 C C . THR A 1 72 ? 11.993 -8.108 -15.065 1.00 83.12 72 THR A C 1
ATOM 628 O O . THR A 1 72 ? 11.297 -8.523 -14.142 1.0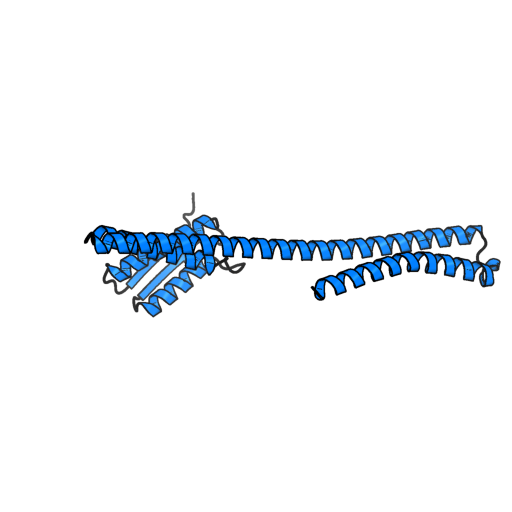0 83.12 72 THR A O 1
ATOM 631 N N . ASN A 1 73 ? 13.063 -7.334 -14.858 1.00 86.06 73 ASN A N 1
ATOM 632 C CA . ASN A 1 73 ? 13.503 -6.923 -13.524 1.00 86.06 73 ASN A CA 1
ATOM 633 C C . ASN A 1 73 ? 12.473 -6.036 -12.822 1.00 86.06 73 ASN A C 1
ATOM 635 O O . ASN A 1 73 ? 12.183 -6.277 -11.652 1.00 86.06 73 ASN A O 1
ATOM 639 N N . ARG A 1 74 ? 11.884 -5.057 -13.525 1.00 85.50 74 ARG A N 1
ATOM 640 C CA . ARG A 1 74 ? 10.790 -4.241 -12.973 1.00 85.50 74 ARG A CA 1
ATOM 641 C C . ARG A 1 74 ? 9.618 -5.114 -12.532 1.00 85.50 74 ARG A C 1
ATOM 643 O O . ARG A 1 74 ? 9.193 -5.032 -11.386 1.00 85.50 74 ARG A O 1
ATOM 650 N N . HIS A 1 75 ? 9.175 -6.022 -13.398 1.00 81.75 75 HIS A N 1
ATOM 651 C CA . HIS A 1 75 ? 8.044 -6.897 -13.097 1.00 81.75 75 HIS A CA 1
ATOM 652 C C . HIS A 1 75 ? 8.318 -7.835 -11.907 1.00 81.75 75 HIS A C 1
ATOM 654 O O . HIS A 1 75 ? 7.428 -8.081 -11.093 1.00 81.75 75 HIS A O 1
ATOM 660 N N . LEU A 1 76 ? 9.551 -8.341 -11.781 1.00 84.69 76 LEU A N 1
ATOM 661 C CA . LEU A 1 76 ? 9.966 -9.166 -10.646 1.00 84.69 76 LEU A CA 1
ATOM 662 C C . LEU A 1 76 ? 10.024 -8.357 -9.346 1.00 84.69 76 LEU A C 1
ATOM 664 O O . LEU A 1 76 ? 9.558 -8.837 -8.316 1.00 84.69 76 LEU A O 1
ATOM 668 N N . SER A 1 77 ? 10.570 -7.142 -9.397 1.00 85.50 77 SER A N 1
ATOM 669 C CA . SER A 1 77 ? 10.643 -6.242 -8.244 1.00 85.50 77 SER A CA 1
ATOM 670 C C . SER A 1 77 ? 9.247 -5.871 -7.736 1.00 85.50 77 SER A C 1
ATOM 672 O O . SER A 1 77 ? 8.990 -5.961 -6.539 1.00 85.50 77 SER A O 1
ATOM 674 N N . GLU A 1 78 ? 8.311 -5.561 -8.635 1.00 84.12 78 GLU A N 1
ATOM 675 C CA . GLU A 1 78 ? 6.913 -5.301 -8.277 1.00 84.12 78 GLU A CA 1
ATOM 676 C C . GLU A 1 78 ? 6.212 -6.527 -7.680 1.00 84.12 78 GLU A C 1
ATOM 678 O O . GLU A 1 78 ? 5.409 -6.397 -6.755 1.00 84.12 78 GLU A O 1
ATOM 683 N N . GLU A 1 79 ? 6.476 -7.730 -8.203 1.00 82.38 79 GLU A N 1
ATOM 684 C CA . GLU A 1 79 ? 5.947 -8.962 -7.611 1.00 82.38 79 GLU A CA 1
ATOM 685 C C . GLU A 1 79 ? 6.522 -9.214 -6.216 1.00 82.38 79 GLU A C 1
ATOM 687 O O . GLU A 1 79 ? 5.782 -9.613 -5.319 1.00 82.38 79 GLU A O 1
ATOM 692 N N . GLN A 1 80 ? 7.821 -8.986 -6.018 1.00 82.31 80 GLN A N 1
ATOM 693 C CA . GLN A 1 80 ? 8.471 -9.130 -4.716 1.00 82.31 80 GLN A CA 1
ATOM 694 C C . GLN A 1 80 ? 7.922 -8.125 -3.704 1.00 82.31 80 GLN A C 1
ATOM 696 O O . GLN A 1 80 ? 7.579 -8.526 -2.597 1.00 82.31 80 GLN A O 1
ATOM 701 N N . ALA A 1 81 ? 7.767 -6.857 -4.093 1.00 78.25 81 ALA A N 1
ATOM 702 C CA . ALA A 1 81 ? 7.173 -5.829 -3.244 1.00 78.25 81 ALA A CA 1
ATOM 703 C C . ALA A 1 81 ? 5.738 -6.201 -2.845 1.00 78.25 81 ALA A C 1
ATOM 705 O O . ALA A 1 81 ? 5.396 -6.180 -1.664 1.00 78.25 81 ALA A O 1
ATOM 706 N N . ARG A 1 82 ? 4.914 -6.641 -3.807 1.00 74.81 82 ARG A N 1
ATOM 707 C CA . ARG A 1 82 ? 3.557 -7.127 -3.517 1.00 74.81 82 ARG A CA 1
ATOM 708 C C . ARG A 1 82 ? 3.565 -8.313 -2.557 1.00 74.81 82 ARG A C 1
ATOM 710 O O . ARG A 1 82 ? 2.782 -8.324 -1.613 1.00 74.81 82 ARG A O 1
ATOM 717 N N . ARG A 1 83 ? 4.442 -9.298 -2.765 1.00 78.75 83 ARG A N 1
ATOM 718 C CA . ARG A 1 83 ? 4.560 -10.459 -1.866 1.00 78.75 83 ARG A CA 1
ATOM 719 C C . ARG A 1 83 ? 4.989 -10.062 -0.461 1.00 78.75 83 ARG A C 1
ATOM 721 O O . ARG A 1 83 ? 4.356 -10.523 0.475 1.00 78.75 83 ARG A O 1
ATOM 728 N N . ALA A 1 84 ? 5.974 -9.179 -0.322 1.00 76.12 84 ALA A N 1
ATOM 729 C CA . ALA A 1 84 ? 6.407 -8.678 0.980 1.00 76.12 84 ALA A CA 1
ATOM 730 C C . ALA A 1 84 ? 5.251 -7.999 1.735 1.00 76.12 84 ALA A C 1
ATOM 732 O O . ALA A 1 84 ? 5.048 -8.260 2.916 1.00 76.12 84 ALA A O 1
ATOM 733 N N . VAL A 1 85 ? 4.428 -7.202 1.040 1.00 72.12 85 VAL A N 1
ATOM 734 C CA . VAL A 1 85 ? 3.216 -6.604 1.628 1.00 72.12 85 VAL A CA 1
ATOM 735 C C . VAL A 1 85 ? 2.211 -7.675 2.069 1.00 72.12 85 VAL A C 1
ATOM 737 O O . VAL A 1 85 ? 1.632 -7.563 3.148 1.00 72.12 85 VAL A O 1
ATOM 740 N N . TYR A 1 86 ? 1.989 -8.721 1.268 1.00 73.19 86 TYR A N 1
ATOM 741 C CA . TYR A 1 86 ? 1.096 -9.823 1.649 1.00 73.19 86 TYR A CA 1
ATOM 742 C C . TYR A 1 86 ? 1.619 -10.633 2.840 1.00 73.19 86 TYR A C 1
ATOM 744 O O . TYR A 1 86 ? 0.836 -10.967 3.726 1.00 73.19 86 TYR A O 1
ATOM 752 N N . GLU A 1 87 ? 2.915 -10.933 2.875 1.00 78.31 87 GLU A N 1
ATOM 753 C CA . GLU A 1 87 ? 3.557 -11.649 3.982 1.00 78.31 87 GLU A CA 1
ATOM 754 C C . GLU A 1 87 ? 3.471 -10.844 5.282 1.00 78.31 87 GLU A C 1
ATOM 756 O O . GLU A 1 87 ? 3.116 -11.397 6.324 1.00 78.31 87 GLU A O 1
ATOM 761 N N . GLU A 1 88 ? 3.698 -9.530 5.218 1.00 74.19 88 GLU A N 1
ATOM 762 C CA . GLU A 1 88 ? 3.554 -8.652 6.379 1.00 74.19 88 GLU A CA 1
ATOM 763 C C . GLU A 1 88 ? 2.099 -8.580 6.856 1.00 74.19 88 GLU A C 1
ATOM 765 O O . GLU A 1 88 ? 1.835 -8.687 8.051 1.00 74.19 88 GLU A O 1
ATOM 770 N N . ARG A 1 89 ? 1.127 -8.505 5.935 1.00 72.12 89 ARG A N 1
ATOM 771 C CA . ARG A 1 89 ? -0.303 -8.587 6.282 1.00 72.12 89 ARG A CA 1
ATOM 772 C C . ARG A 1 89 ? -0.652 -9.893 6.984 1.00 72.12 89 ARG A C 1
ATOM 774 O O . ARG A 1 89 ? -1.393 -9.883 7.961 1.00 72.12 89 ARG A O 1
ATOM 781 N N . GLU A 1 90 ? -0.142 -11.015 6.491 1.00 72.12 90 GLU A N 1
ATOM 782 C CA . GLU A 1 90 ? -0.396 -12.320 7.095 1.00 72.12 90 GLU A CA 1
ATOM 783 C C . GLU A 1 90 ? 0.262 -12.434 8.479 1.00 72.12 90 GLU A C 1
ATOM 785 O O . GLU A 1 90 ? -0.328 -12.990 9.407 1.00 72.12 90 GLU A O 1
ATOM 790 N N . ARG A 1 91 ? 1.466 -11.870 8.645 1.00 75.56 91 ARG A N 1
ATOM 791 C CA . ARG A 1 91 ? 2.146 -11.765 9.941 1.00 75.56 91 ARG A CA 1
ATOM 792 C C . ARG A 1 91 ? 1.327 -10.942 10.935 1.00 75.56 91 ARG A C 1
ATOM 794 O O . ARG A 1 91 ? 1.038 -11.449 12.015 1.00 75.56 91 ARG A O 1
ATOM 801 N N . LEU A 1 92 ? 0.898 -9.742 10.546 1.00 69.19 92 LEU A N 1
ATOM 802 C CA . LEU A 1 92 ? 0.063 -8.869 11.373 1.00 69.19 92 LEU A CA 1
ATOM 803 C C . LEU A 1 92 ? -1.263 -9.545 11.735 1.00 69.19 92 LEU A C 1
ATOM 805 O O . LEU A 1 92 ? -1.667 -9.517 12.890 1.00 69.19 92 LEU A O 1
ATOM 809 N N . ALA A 1 93 ? -1.925 -10.209 10.784 1.00 72.06 93 ALA A N 1
ATOM 810 C CA . ALA A 1 93 ? -3.164 -10.936 11.052 1.00 72.06 93 ALA A CA 1
ATOM 811 C C . ALA A 1 93 ? -2.974 -12.062 12.085 1.00 72.06 93 ALA A C 1
ATOM 813 O O . ALA A 1 93 ? -3.822 -12.226 12.962 1.00 72.06 93 ALA A O 1
ATOM 814 N N . ARG A 1 94 ? -1.865 -12.813 12.009 1.00 74.50 94 ARG A N 1
ATOM 815 C CA . ARG A 1 94 ? -1.513 -13.839 13.007 1.00 74.50 94 ARG A CA 1
ATOM 816 C C . ARG A 1 94 ? -1.255 -13.233 14.382 1.00 74.50 94 ARG A C 1
ATOM 818 O O . ARG A 1 94 ? -1.844 -13.680 15.357 1.00 74.50 94 ARG A O 1
ATOM 825 N N . GLU A 1 95 ? -0.435 -12.190 14.451 1.00 74.62 95 GLU A N 1
ATOM 826 C CA . GLU A 1 95 ? -0.117 -11.507 15.709 1.00 74.62 95 GLU A CA 1
ATOM 827 C C . GLU A 1 95 ? -1.374 -10.923 16.371 1.00 74.62 95 GLU A C 1
ATOM 829 O O . GLU A 1 95 ? -1.572 -11.052 17.578 1.00 74.62 95 GLU A O 1
ATOM 834 N N . LEU A 1 96 ? -2.273 -10.341 15.578 1.00 71.50 96 LEU A N 1
ATOM 835 C CA . LEU A 1 96 ? -3.565 -9.851 16.050 1.00 71.50 96 LEU A CA 1
ATOM 836 C C . LEU A 1 96 ? -4.460 -10.985 16.553 1.00 71.50 96 LEU A C 1
ATOM 838 O O . LEU A 1 96 ? -5.048 -10.866 17.625 1.00 71.50 96 LEU A O 1
ATOM 842 N N . HIS A 1 97 ? -4.557 -12.086 15.806 1.00 76.50 97 HIS A N 1
ATOM 843 C CA . HIS A 1 97 ? -5.338 -13.251 16.215 1.00 76.50 97 HIS A CA 1
ATOM 844 C C . HIS A 1 97 ? -4.845 -13.822 17.553 1.00 76.50 97 HIS A C 1
ATOM 846 O O . HIS A 1 97 ? -5.654 -14.107 18.438 1.00 76.50 97 HIS A O 1
ATOM 852 N N . ASP A 1 98 ? -3.530 -13.948 17.725 1.00 77.00 98 ASP A N 1
ATOM 853 C CA . ASP A 1 98 ? -2.934 -14.490 18.945 1.00 77.00 98 ASP A CA 1
ATOM 854 C C . ASP A 1 98 ? -3.144 -13.554 20.143 1.00 77.00 98 ASP A C 1
ATOM 856 O O . ASP A 1 98 ? -3.548 -14.017 21.213 1.00 77.00 98 ASP A O 1
ATOM 860 N N . ASN A 1 99 ? -2.973 -12.240 19.955 1.00 73.00 99 ASN A N 1
ATOM 861 C CA . ASN A 1 99 ? -3.265 -11.246 20.992 1.00 73.00 99 ASN A CA 1
ATOM 862 C C . ASN A 1 99 ? -4.750 -11.263 21.397 1.00 73.00 99 ASN A C 1
ATOM 864 O O . ASN A 1 99 ? -5.065 -11.340 22.584 1.00 73.00 99 ASN A O 1
ATOM 868 N N . ILE A 1 100 ? -5.680 -11.295 20.433 1.00 74.62 100 ILE A N 1
ATOM 869 C CA . ILE A 1 100 ? -7.123 -11.388 20.717 1.00 74.62 100 ILE A CA 1
ATOM 870 C C . ILE A 1 100 ? -7.445 -12.667 21.499 1.00 74.62 100 ILE A C 1
ATOM 872 O O . ILE A 1 100 ? -8.189 -12.622 22.482 1.00 74.62 100 ILE A O 1
ATOM 876 N N . ALA A 1 101 ? -6.884 -13.811 21.095 1.00 73.50 101 ALA A N 1
ATOM 877 C CA . ALA A 1 101 ? -7.102 -15.083 21.776 1.00 73.50 101 ALA A CA 1
ATOM 878 C C . ALA A 1 101 ? -6.595 -15.051 23.229 1.00 73.50 101 ALA A C 1
ATOM 880 O O . ALA A 1 101 ? -7.295 -15.512 24.137 1.00 73.50 101 ALA A O 1
ATOM 881 N N . GLN A 1 102 ? -5.414 -14.470 23.467 1.00 74.94 102 GLN A N 1
ATOM 882 C CA . GLN A 1 102 ? -4.851 -14.305 24.808 1.00 74.94 102 GLN A CA 1
ATOM 883 C C . GLN A 1 102 ? -5.722 -13.410 25.691 1.00 74.94 102 GLN A C 1
ATOM 885 O O . GLN A 1 102 ? -6.039 -13.785 26.825 1.00 74.94 102 GLN A O 1
ATOM 890 N N . THR A 1 103 ? -6.169 -12.264 25.181 1.00 75.62 103 THR A N 1
ATOM 891 C CA . THR A 1 103 ? -6.983 -11.339 25.975 1.00 75.62 103 THR A CA 1
ATOM 892 C C . THR A 1 103 ? -8.384 -11.902 26.231 1.00 75.62 103 THR A C 1
ATOM 894 O O . THR A 1 103 ? -8.905 -11.759 27.338 1.00 75.62 103 THR A O 1
ATOM 897 N N . LEU A 1 104 ? -8.979 -12.640 25.281 1.00 73.81 104 LEU A N 1
ATOM 898 C CA . LEU A 1 104 ? -10.236 -13.374 25.502 1.00 73.81 104 LEU A CA 1
ATOM 899 C C . LEU A 1 104 ? -10.088 -14.465 26.571 1.00 73.81 104 LEU A C 1
ATOM 901 O O . LEU A 1 104 ? -10.984 -14.653 27.400 1.00 73.81 104 LEU A O 1
ATOM 905 N N . PHE A 1 105 ? -8.959 -15.177 26.584 1.00 75.56 105 PHE A N 1
ATOM 906 C CA . PHE A 1 105 ? -8.657 -16.146 27.634 1.00 75.56 105 PHE A CA 1
ATOM 907 C C . PHE A 1 105 ? -8.539 -15.460 29.002 1.00 75.56 105 PHE A C 1
ATOM 909 O O . PHE A 1 105 ? -9.170 -15.899 29.969 1.00 75.56 105 PHE A O 1
ATOM 916 N N . PHE A 1 106 ? -7.800 -14.350 29.079 1.00 77.00 106 PHE A N 1
ATOM 917 C CA . PHE A 1 106 ? -7.668 -13.552 30.298 1.00 77.00 106 PHE A CA 1
ATOM 918 C C . PHE A 1 106 ? -9.030 -13.056 30.800 1.00 77.00 106 PHE A C 1
ATOM 920 O O . PHE A 1 106 ? -9.360 -13.241 31.975 1.00 77.00 106 PHE A O 1
ATOM 927 N N . LEU A 1 107 ? -9.867 -12.533 29.901 1.00 80.75 107 LEU A N 1
ATOM 928 C CA . LEU A 1 107 ? -11.241 -12.127 30.186 1.00 80.75 107 LEU A CA 1
ATOM 929 C C . LEU A 1 107 ? -12.063 -13.280 30.787 1.00 80.75 107 LEU A C 1
ATOM 931 O O . LEU A 1 107 ? -12.706 -13.105 31.823 1.00 80.75 107 LEU A O 1
ATOM 935 N N . ASN A 1 108 ? -12.011 -14.475 30.185 1.00 74.44 108 ASN A N 1
ATOM 936 C CA . ASN A 1 108 ? -12.724 -15.655 30.686 1.00 74.44 108 ASN A CA 1
ATOM 937 C C . ASN A 1 108 ? -12.284 -16.030 32.111 1.00 74.44 108 ASN A C 1
ATOM 939 O O . ASN A 1 108 ? -13.123 -16.317 32.969 1.00 74.44 108 ASN A O 1
ATOM 943 N N . VAL A 1 109 ? -10.974 -15.994 32.382 1.00 83.62 109 VAL A N 1
ATOM 944 C CA . VAL A 1 109 ? -10.411 -16.282 33.710 1.00 83.62 109 VAL A CA 1
ATOM 945 C C . VAL A 1 109 ? -10.880 -15.255 34.743 1.00 83.62 109 VAL A C 1
ATOM 947 O O . VAL A 1 109 ? -11.273 -15.641 35.846 1.00 83.62 109 VAL A O 1
ATOM 950 N N . LYS A 1 110 ? -10.874 -13.962 34.400 1.00 81.69 110 LYS A N 1
ATOM 951 C CA . LYS A 1 110 ? -11.319 -12.882 35.295 1.00 81.69 110 LYS A CA 1
ATOM 952 C C . LYS A 1 110 ? -12.806 -12.968 35.620 1.00 81.69 110 LYS A C 1
ATOM 954 O O . LYS A 1 110 ? -13.176 -12.868 36.790 1.00 81.69 110 LYS A O 1
ATOM 959 N N . LEU A 1 111 ? -13.640 -13.270 34.624 1.00 80.81 111 LEU A N 1
ATOM 960 C CA . LEU A 1 111 ? -15.071 -13.506 34.823 1.00 80.81 111 LEU A CA 1
ATOM 961 C C . LEU A 1 111 ? -15.336 -14.703 35.748 1.00 80.81 111 LEU A C 1
ATOM 963 O O . LEU A 1 111 ? -16.135 -14.586 36.674 1.00 80.81 111 LEU A O 1
ATOM 967 N N . LYS A 1 112 ? -14.622 -15.825 35.572 1.00 82.19 112 LYS A N 1
ATOM 968 C CA . LYS A 1 112 ? -14.745 -17.005 36.454 1.00 82.19 112 LYS A CA 1
ATOM 969 C C . LYS A 1 112 ? -14.358 -16.726 37.907 1.00 82.19 112 LYS A C 1
ATOM 971 O O . LYS A 1 112 ? -14.875 -17.380 38.805 1.00 82.19 112 LYS A O 1
ATOM 976 N N . LYS A 1 113 ? -13.461 -15.765 38.142 1.00 87.94 113 LYS A N 1
ATOM 977 C CA . LYS A 1 113 ? -13.046 -15.327 39.483 1.00 87.94 113 LYS A CA 1
ATOM 978 C C . LYS A 1 113 ? -13.968 -14.262 40.093 1.00 87.94 113 LYS A C 1
ATOM 980 O O . LYS A 1 113 ? -13.685 -13.794 41.190 1.00 87.94 113 LYS A O 1
ATOM 985 N N . GLY A 1 114 ? -15.032 -13.849 39.398 1.00 86.25 114 GLY A N 1
ATOM 986 C CA . GLY A 1 114 ? -15.924 -12.777 39.852 1.00 86.25 114 GLY A CA 1
ATOM 987 C C . GLY A 1 114 ? -15.291 -11.379 39.812 1.00 86.25 114 GLY A C 1
ATOM 988 O O . GLY A 1 114 ? -15.828 -10.447 40.402 1.00 86.25 114 GLY A O 1
ATOM 989 N N . GLN A 1 115 ? -14.161 -11.210 39.117 1.00 86.38 115 GLN A N 1
ATOM 990 C CA . GLN A 1 115 ? -13.431 -9.942 39.023 1.00 86.38 115 GLN A CA 1
ATOM 991 C C . GLN A 1 115 ? -13.999 -9.088 37.878 1.00 86.38 115 GLN A C 1
ATOM 993 O O . GLN A 1 115 ? -13.381 -8.932 36.825 1.00 86.38 115 GLN A O 1
ATOM 998 N N . VAL A 1 116 ? -15.222 -8.581 38.065 1.00 83.19 116 VAL A N 1
ATOM 999 C CA . VAL A 1 116 ? -16.016 -7.933 37.003 1.00 83.19 116 VAL A CA 1
ATOM 1000 C C . VAL A 1 116 ? -15.357 -6.662 36.454 1.00 83.19 116 VAL A C 1
ATOM 1002 O O . VAL A 1 116 ? -15.385 -6.454 35.244 1.00 83.19 116 VAL A O 1
ATOM 1005 N N . GLU A 1 117 ? -14.724 -5.841 37.293 1.00 77.06 117 GLU A N 1
ATOM 1006 C CA . GLU A 1 117 ? -14.044 -4.615 36.838 1.00 77.06 117 GLU A CA 1
ATOM 1007 C C . GLU A 1 117 ? -12.800 -4.913 35.988 1.00 77.06 117 GLU A C 1
ATOM 1009 O O . GLU A 1 117 ? -12.598 -4.328 34.927 1.00 77.06 117 GLU A O 1
ATOM 1014 N N . GLU A 1 118 ? -12.006 -5.906 36.383 1.00 73.94 118 GLU A N 1
ATOM 1015 C CA . GLU A 1 118 ? -10.822 -6.335 35.626 1.00 73.94 118 GLU A CA 1
ATOM 1016 C C . GLU A 1 118 ? -11.215 -7.012 34.302 1.00 73.94 118 GLU A C 1
ATOM 1018 O O . GLU A 1 118 ? -10.536 -6.857 33.287 1.00 73.94 118 GLU A O 1
ATOM 1023 N N . ALA A 1 119 ? -12.347 -7.721 34.289 1.00 76.19 119 ALA A N 1
ATOM 1024 C CA . ALA A 1 119 ? -12.952 -8.249 33.073 1.00 76.19 119 ALA A CA 1
ATOM 1025 C C . ALA A 1 119 ? -13.459 -7.128 32.145 1.00 76.19 119 ALA A C 1
ATOM 1027 O O . ALA A 1 119 ? -13.254 -7.192 30.936 1.00 76.19 119 ALA A O 1
ATOM 1028 N N . ARG A 1 120 ? -14.078 -6.068 32.682 1.00 73.88 120 ARG A N 1
ATOM 1029 C CA . ARG A 1 120 ? -14.490 -4.901 31.881 1.00 73.88 120 ARG A CA 1
ATOM 1030 C C . ARG A 1 120 ? -13.297 -4.206 31.235 1.00 73.88 120 ARG A C 1
ATOM 1032 O O . ARG A 1 120 ? -13.376 -3.861 30.058 1.00 73.88 120 ARG A O 1
ATOM 1039 N N . PHE A 1 121 ? -12.197 -4.061 31.969 1.00 73.38 121 PHE A N 1
ATOM 1040 C CA . PHE A 1 121 ? -10.961 -3.497 31.433 1.00 73.38 121 PHE A CA 1
ATOM 1041 C C . PHE A 1 121 ? -10.399 -4.347 30.283 1.00 73.38 121 PHE A C 1
ATOM 1043 O O . PHE A 1 121 ? -10.166 -3.828 29.195 1.00 73.38 121 PHE A O 1
ATOM 1050 N N . ALA A 1 122 ? -10.289 -5.667 30.475 1.00 72.75 122 ALA A N 1
ATOM 1051 C CA . ALA A 1 122 ? -9.838 -6.590 29.429 1.00 72.75 122 ALA A CA 1
ATOM 1052 C C . ALA A 1 122 ? -10.749 -6.584 28.187 1.00 72.75 122 ALA A C 1
ATOM 1054 O O . ALA A 1 122 ? -10.270 -6.666 27.061 1.00 72.75 122 ALA A O 1
ATOM 1055 N N . ALA A 1 123 ? -12.066 -6.456 28.368 1.00 72.19 123 ALA A N 1
ATOM 1056 C CA . ALA A 1 123 ? -13.007 -6.347 27.255 1.00 72.19 123 ALA A CA 1
ATOM 1057 C C . ALA A 1 123 ? -12.845 -5.030 26.471 1.00 72.19 123 ALA A C 1
ATOM 1059 O O . ALA A 1 123 ? -12.986 -5.026 25.249 1.00 72.19 123 ALA A O 1
ATOM 1060 N N . SER A 1 124 ? -12.538 -3.926 27.160 1.00 69.12 124 SER A N 1
ATOM 1061 C CA . SER A 1 124 ? -12.254 -2.636 26.521 1.00 69.12 124 SER A CA 1
ATOM 1062 C C . SER A 1 124 ? -10.950 -2.668 25.722 1.00 69.12 124 SER A C 1
ATOM 1064 O O . SER A 1 124 ? -10.903 -2.147 24.612 1.00 69.12 124 SER A O 1
ATOM 1066 N N . ASP A 1 125 ? -9.918 -3.322 26.258 1.00 69.50 125 ASP A N 1
ATOM 1067 C CA . ASP A 1 125 ? -8.628 -3.511 25.587 1.00 69.50 125 ASP A CA 1
ATOM 1068 C C . ASP A 1 125 ? -8.769 -4.345 24.296 1.00 69.50 125 ASP A C 1
ATOM 1070 O O . ASP A 1 125 ? -8.253 -3.962 23.247 1.00 69.50 125 ASP A O 1
ATOM 1074 N N . ILE A 1 126 ? -9.580 -5.414 24.313 1.00 72.19 126 ILE A N 1
ATOM 1075 C CA . ILE A 1 126 ? -9.914 -6.186 23.097 1.00 72.19 126 ILE A CA 1
ATOM 1076 C C . ILE A 1 126 ? -10.630 -5.321 22.060 1.00 72.19 126 ILE A C 1
ATOM 1078 O O . ILE A 1 126 ? -10.285 -5.383 20.882 1.00 72.19 126 ILE A O 1
ATOM 1082 N N . ASP A 1 127 ? -11.633 -4.533 22.465 1.00 64.12 127 ASP A N 1
ATOM 1083 C CA . ASP A 1 127 ? -12.376 -3.673 21.531 1.00 64.12 127 ASP A CA 1
ATOM 1084 C C . ASP A 1 127 ? -11.431 -2.668 20.852 1.00 64.12 127 ASP A C 1
ATOM 1086 O O . ASP A 1 127 ? -11.511 -2.480 19.637 1.00 64.12 127 ASP A O 1
ATOM 1090 N N . HIS A 1 128 ? -10.478 -2.099 21.597 1.00 65.19 128 HIS A N 1
ATOM 1091 C CA . HIS A 1 128 ? -9.457 -1.207 21.049 1.00 65.19 128 HIS A CA 1
ATOM 1092 C C . HIS A 1 128 ? -8.516 -1.930 20.068 1.00 65.19 128 HIS A C 1
ATOM 1094 O O . HIS A 1 128 ? -8.339 -1.484 18.932 1.00 65.19 128 HIS A O 1
ATOM 1100 N N . GLN A 1 129 ? -7.958 -3.082 20.456 1.00 65.56 129 GLN A N 1
ATOM 1101 C CA . GLN A 1 129 ? -7.039 -3.854 19.608 1.00 65.56 129 GLN A CA 1
ATOM 1102 C C . GLN A 1 129 ? -7.709 -4.362 18.323 1.00 65.56 129 GLN A C 1
ATOM 1104 O O . GLN A 1 129 ? -7.111 -4.304 17.250 1.00 65.56 129 GLN A O 1
ATOM 1109 N N . VAL A 1 130 ? -8.971 -4.795 18.395 1.00 64.38 130 VAL A N 1
ATOM 1110 C CA . VAL A 1 130 ? -9.756 -5.226 17.226 1.00 64.38 130 VAL A CA 1
ATOM 1111 C C . VAL A 1 130 ? -10.052 -4.052 16.290 1.00 64.38 130 VAL A C 1
ATOM 1113 O O . VAL A 1 130 ? -9.973 -4.207 15.072 1.00 64.38 130 VAL A O 1
ATOM 1116 N N . ARG A 1 131 ? -10.356 -2.858 16.814 1.00 62.94 131 ARG A N 1
ATOM 1117 C CA . ARG A 1 131 ? -10.552 -1.657 15.980 1.00 62.94 131 ARG A CA 1
ATOM 1118 C C . ARG A 1 131 ? -9.269 -1.258 15.254 1.00 62.94 131 ARG A C 1
ATOM 1120 O O . ARG A 1 131 ? -9.308 -1.020 14.047 1.00 62.94 131 ARG A O 1
ATOM 1127 N N . GLN A 1 132 ? -8.141 -1.260 15.961 1.00 61.97 132 GLN A N 1
ATOM 1128 C CA . GLN A 1 132 ? -6.828 -0.953 15.394 1.00 61.97 132 GLN A CA 1
ATOM 1129 C C . GLN A 1 132 ? -6.397 -2.000 14.352 1.00 61.97 132 GLN A C 1
ATOM 1131 O O . GLN A 1 132 ? -5.905 -1.647 13.281 1.00 61.97 132 GLN A O 1
ATOM 1136 N N . ALA A 1 133 ? -6.664 -3.281 14.618 1.00 62.09 133 ALA A N 1
ATOM 1137 C CA . ALA A 1 133 ? -6.493 -4.380 13.673 1.00 62.09 133 ALA A CA 1
ATOM 1138 C C . ALA A 1 133 ? -7.295 -4.170 12.388 1.00 62.09 133 ALA A C 1
ATOM 1140 O O . ALA A 1 133 ? -6.735 -4.226 11.295 1.00 62.09 133 ALA A O 1
ATOM 1141 N N . ILE A 1 134 ? -8.601 -3.911 12.517 1.00 60.12 134 ILE A N 1
ATOM 1142 C CA . ILE A 1 134 ? -9.494 -3.670 11.381 1.00 60.12 134 ILE A CA 1
ATOM 1143 C C . ILE A 1 134 ? -8.991 -2.485 10.563 1.00 60.12 134 ILE A C 1
ATOM 1145 O O . ILE A 1 134 ? -9.003 -2.573 9.344 1.00 60.12 134 ILE A O 1
ATOM 1149 N N . PHE A 1 135 ? -8.512 -1.411 11.189 1.00 57.28 135 PHE A N 1
ATOM 1150 C CA . PHE A 1 135 ? -7.970 -0.262 10.466 1.00 57.28 135 PHE A CA 1
ATOM 1151 C C . PHE A 1 135 ? -6.683 -0.607 9.703 1.00 57.28 135 PHE A C 1
ATOM 1153 O O . PHE A 1 135 ? -6.616 -0.398 8.496 1.00 57.28 135 PHE A O 1
ATOM 1160 N N . ASN A 1 136 ? -5.709 -1.237 10.365 1.00 56.50 136 ASN A N 1
ATOM 1161 C CA . ASN A 1 136 ? -4.445 -1.642 9.739 1.00 56.50 136 ASN A CA 1
ATOM 1162 C C . ASN A 1 136 ? -4.638 -2.669 8.605 1.00 56.50 136 ASN A C 1
ATOM 1164 O O . ASN A 1 136 ? -3.861 -2.704 7.652 1.00 56.50 136 ASN A O 1
ATOM 1168 N N . LEU A 1 137 ? -5.665 -3.521 8.706 1.00 55.47 137 LEU A N 1
ATOM 1169 C CA . LEU A 1 137 ? -6.007 -4.529 7.698 1.00 55.47 137 LEU A CA 1
ATOM 1170 C C . LEU A 1 137 ? -6.890 -3.976 6.569 1.00 55.47 137 LEU A C 1
ATOM 1172 O O . LEU A 1 137 ? -6.773 -4.447 5.435 1.00 55.47 137 LEU A O 1
ATOM 1176 N N . ARG A 1 138 ? -7.780 -3.018 6.864 1.00 53.09 138 ARG A N 1
ATOM 1177 C CA . ARG A 1 138 ? -8.742 -2.451 5.904 1.00 53.09 138 ARG A CA 1
ATOM 1178 C C . ARG A 1 138 ? -8.148 -1.308 5.091 1.00 53.09 138 ARG A C 1
ATOM 1180 O O . ARG A 1 138 ? -8.441 -1.230 3.904 1.00 53.09 138 ARG A O 1
ATOM 1187 N N . ASP A 1 139 ? -7.271 -0.510 5.690 1.00 49.16 139 ASP A N 1
ATOM 1188 C CA . ASP A 1 139 ? -6.752 0.709 5.087 1.00 49.16 139 ASP A CA 1
ATOM 1189 C C . ASP A 1 139 ? -5.211 0.670 5.049 1.00 49.16 139 ASP A C 1
ATOM 1191 O O . ASP A 1 139 ? -4.526 1.310 5.844 1.00 49.16 139 ASP A O 1
ATOM 1195 N N . LEU A 1 140 ? -4.637 0.002 4.034 1.00 45.75 140 LEU A N 1
ATOM 1196 C CA . LEU A 1 140 ? -3.562 0.730 3.348 1.00 45.75 140 LEU A CA 1
ATOM 1197 C C . LEU A 1 140 ? -4.265 1.974 2.799 1.00 45.75 140 LEU A C 1
ATOM 1199 O O . LEU A 1 140 ? -5.319 1.783 2.185 1.00 45.75 140 LEU A O 1
ATOM 1203 N N . PRO A 1 141 ? -3.771 3.204 3.031 1.00 50.06 141 PRO A N 1
ATOM 1204 C CA . PRO A 1 141 ? -4.353 4.360 2.372 1.00 50.06 141 PRO A CA 1
ATOM 1205 C C . PRO A 1 141 ? -4.443 4.005 0.891 1.00 50.06 141 PRO A C 1
ATOM 1207 O O . PRO A 1 141 ? -3.420 3.701 0.275 1.00 50.06 141 PRO A O 1
ATOM 1210 N N . GLU A 1 142 ? -5.663 3.939 0.348 1.00 49.53 142 GLU A N 1
ATOM 1211 C CA . GLU A 1 142 ? -5.844 3.981 -1.099 1.00 49.53 142 GLU A CA 1
ATOM 1212 C C . GLU A 1 142 ? -4.925 5.105 -1.576 1.00 49.53 142 GLU A C 1
ATOM 1214 O O . GLU A 1 142 ? -4.985 6.203 -1.013 1.00 49.53 142 GLU A O 1
ATOM 1219 N N . GLU A 1 143 ? -3.989 4.809 -2.483 1.00 48.00 143 GLU A N 1
ATOM 1220 C CA . GLU A 1 143 ? -3.000 5.788 -2.937 1.00 48.00 143 GLU A CA 1
ATOM 1221 C C . GLU A 1 143 ? -3.730 7.093 -3.303 1.00 48.00 143 GLU A C 1
ATOM 1223 O O . GLU A 1 143 ? -4.489 7.140 -4.2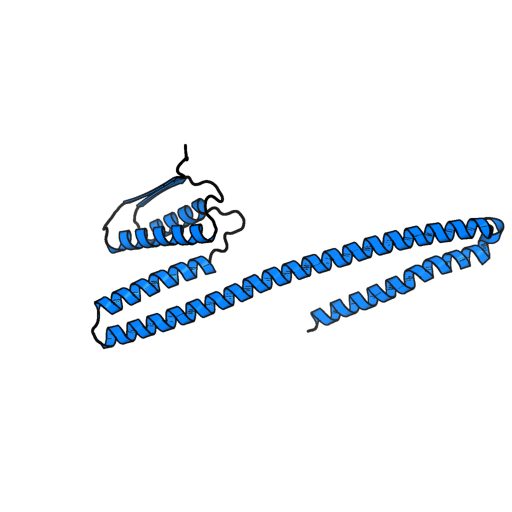69 1.00 48.00 143 GLU A O 1
ATOM 1228 N N . GLY A 1 144 ? -3.553 8.136 -2.481 1.00 55.72 144 GLY A N 1
ATOM 1229 C CA . GLY A 1 144 ? -4.203 9.439 -2.656 1.00 55.72 144 GLY A CA 1
ATOM 1230 C C . GLY A 1 144 ? -5.347 9.802 -1.696 1.00 55.72 144 GLY A C 1
ATOM 1231 O O . GLY A 1 144 ? -5.820 10.935 -1.782 1.00 55.72 144 GLY A O 1
ATOM 1232 N N . VAL A 1 145 ? -5.777 8.936 -0.768 1.00 64.75 145 VAL A N 1
ATOM 1233 C CA . VAL A 1 145 ? -6.849 9.271 0.196 1.00 64.75 145 VAL A CA 1
ATOM 1234 C C . VAL A 1 145 ? -6.282 9.858 1.492 1.00 64.75 145 VAL A C 1
ATOM 1236 O O . VAL A 1 145 ? -5.592 9.184 2.261 1.00 64.75 145 VAL A O 1
ATOM 1239 N N . SER A 1 146 ? -6.591 11.129 1.760 1.00 79.38 146 SER A N 1
ATOM 1240 C CA . SER A 1 146 ? -6.094 11.849 2.940 1.00 79.38 146 SER A CA 1
ATOM 1241 C C . SER A 1 146 ? -6.789 11.409 4.237 1.00 79.38 146 SER A C 1
ATOM 1243 O O . SER A 1 146 ? -7.940 10.963 4.222 1.00 79.38 146 SER A O 1
ATOM 1245 N N . LEU A 1 147 ? -6.124 11.582 5.390 1.00 80.88 147 LEU A N 1
ATOM 1246 C CA . LEU A 1 147 ? -6.720 11.344 6.715 1.00 80.88 147 LEU A CA 1
ATOM 1247 C C . LEU A 1 147 ? -8.070 12.062 6.871 1.00 80.88 147 LEU A C 1
ATOM 1249 O O . LEU A 1 147 ? -9.026 11.469 7.370 1.00 80.88 147 LEU A O 1
ATOM 1253 N N . SER A 1 148 ? -8.177 13.298 6.372 1.00 86.38 148 SER A N 1
ATOM 1254 C CA . SER A 1 148 ? -9.424 14.070 6.361 1.00 86.38 148 SER A CA 1
ATOM 1255 C C . SER A 1 148 ? -10.560 13.326 5.668 1.00 86.38 148 SER A C 1
ATOM 1257 O O . SER A 1 148 ? -11.680 13.304 6.173 1.00 86.38 148 SER A O 1
ATOM 1259 N N . GLN A 1 149 ? -10.299 12.706 4.517 1.00 84.12 149 GLN A N 1
ATOM 1260 C CA . GLN A 1 149 ? -11.314 11.961 3.771 1.00 84.12 149 GLN A CA 1
ATOM 1261 C C . GLN A 1 149 ? -11.732 10.692 4.517 1.00 84.12 149 GLN A C 1
ATOM 1263 O O . GLN A 1 149 ? -12.930 10.428 4.641 1.00 84.12 149 GLN A O 1
ATOM 1268 N N . ARG A 1 150 ? -10.766 9.946 5.075 1.00 83.12 150 ARG A N 1
ATOM 1269 C CA . ARG A 1 150 ? -11.055 8.741 5.872 1.00 83.12 150 ARG A CA 1
ATOM 1270 C C . ARG A 1 150 ? -11.893 9.069 7.107 1.00 83.12 150 ARG A C 1
ATOM 1272 O O . ARG A 1 150 ? -12.887 8.392 7.361 1.00 83.12 150 ARG A O 1
ATOM 1279 N N . LEU A 1 151 ? -11.527 10.120 7.845 1.00 87.31 151 LEU A N 1
ATOM 1280 C CA . LEU A 1 151 ? -12.268 10.574 9.024 1.00 87.31 151 LEU A CA 1
ATOM 1281 C C . LEU A 1 151 ? -13.679 11.027 8.662 1.00 87.31 151 LEU A C 1
ATOM 1283 O O . LEU A 1 151 ? -14.626 10.585 9.301 1.00 87.31 151 LEU A O 1
ATOM 1287 N N . ASN A 1 152 ? -13.843 11.847 7.620 1.00 88.81 152 ASN A N 1
ATOM 1288 C CA . ASN A 1 152 ? -15.169 12.301 7.197 1.00 88.81 152 ASN A CA 1
ATOM 1289 C C . ASN A 1 152 ? -16.082 11.129 6.822 1.00 88.81 152 ASN A C 1
ATOM 1291 O O . ASN A 1 152 ? -17.217 11.067 7.293 1.00 88.81 152 ASN A O 1
ATOM 1295 N N . LYS A 1 153 ? -15.578 10.169 6.037 1.00 86.06 153 LYS A N 1
ATOM 1296 C CA . LYS A 1 153 ? -16.335 8.966 5.671 1.00 86.06 153 LYS A CA 1
ATOM 1297 C C . LYS A 1 153 ? -16.724 8.153 6.906 1.00 86.06 153 LYS A C 1
ATOM 1299 O O . LYS A 1 153 ? -17.885 7.791 7.069 1.00 86.06 153 LYS A O 1
ATOM 1304 N N . TRP A 1 154 ? -15.769 7.903 7.799 1.00 86.81 154 TRP A N 1
ATOM 1305 C CA . TRP A 1 154 ? -16.017 7.129 9.012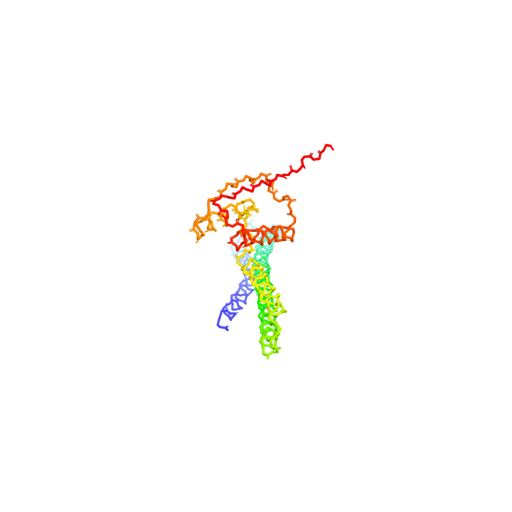 1.00 86.81 154 TRP A CA 1
ATOM 1306 C C . TRP A 1 154 ? -17.010 7.819 9.963 1.00 86.81 154 TRP A C 1
ATOM 1308 O O . TRP A 1 154 ? -17.902 7.157 10.489 1.00 86.81 154 TRP A O 1
ATOM 1318 N N . ILE A 1 155 ? -16.912 9.140 10.146 1.00 89.69 155 ILE A N 1
ATOM 1319 C CA . ILE A 1 155 ? -17.842 9.928 10.972 1.00 89.69 155 ILE A CA 1
ATOM 1320 C C . ILE A 1 155 ? -19.260 9.870 10.390 1.00 89.69 155 ILE A C 1
ATOM 1322 O O . ILE A 1 155 ? -20.218 9.682 11.139 1.00 89.69 155 ILE A O 1
ATOM 1326 N N . GLN A 1 156 ? -19.402 9.968 9.064 1.00 86.06 156 GLN A N 1
ATOM 1327 C CA . GLN A 1 156 ? -20.696 9.828 8.389 1.00 86.06 156 GLN A CA 1
ATOM 1328 C C . GLN A 1 156 ? -21.306 8.435 8.597 1.00 86.06 156 GLN A C 1
ATOM 1330 O O . GLN A 1 156 ? -22.473 8.325 8.973 1.00 86.06 156 GLN A O 1
ATOM 1335 N N . GLU A 1 157 ? -20.523 7.370 8.404 1.00 80.94 157 GLU A N 1
ATOM 1336 C CA . GLU A 1 157 ? -20.947 5.988 8.677 1.00 80.94 157 GLU A CA 1
ATOM 1337 C C . GLU A 1 157 ? -21.358 5.802 10.142 1.00 80.94 157 GLU A C 1
ATOM 1339 O O . GLU A 1 157 ? -22.396 5.210 10.441 1.00 80.94 157 GLU A O 1
ATOM 1344 N N . TRP A 1 158 ? -20.578 6.352 11.070 1.00 85.12 158 TRP A N 1
ATOM 1345 C CA . TRP A 1 158 ? -20.866 6.284 12.495 1.00 85.12 158 TRP A CA 1
ATOM 1346 C C . TRP A 1 158 ? -22.159 7.025 12.864 1.00 85.12 158 TRP A C 1
ATOM 1348 O O . TRP A 1 158 ? -22.962 6.503 13.641 1.00 85.12 158 TRP A O 1
ATOM 1358 N N . SER A 1 159 ? -22.401 8.205 12.285 1.00 87.31 159 SER A N 1
ATOM 1359 C CA . SER A 1 159 ? -23.632 8.976 12.500 1.00 87.31 159 SER A CA 1
ATOM 1360 C C . SER A 1 159 ? -24.855 8.210 11.996 1.00 87.31 159 SER A C 1
ATOM 1362 O O . SER A 1 159 ? -25.835 8.068 12.726 1.00 87.31 159 SER A O 1
ATOM 1364 N N . MET A 1 160 ? -24.763 7.602 10.806 1.00 77.31 160 MET A N 1
ATOM 1365 C CA . MET A 1 160 ? -25.828 6.757 10.253 1.00 77.31 160 MET A CA 1
ATOM 1366 C C . MET A 1 160 ? -26.145 5.547 11.142 1.00 77.31 160 MET A C 1
ATOM 1368 O O . MET A 1 160 ? -27.310 5.205 11.325 1.00 77.31 160 MET A O 1
ATOM 1372 N N . LEU A 1 161 ? -25.123 4.900 11.709 1.00 73.81 161 LEU A N 1
ATOM 1373 C CA . LEU A 1 161 ? -25.294 3.707 12.544 1.00 73.81 161 LEU A CA 1
ATOM 1374 C C . LEU A 1 161 ? -25.836 4.013 13.943 1.00 73.81 161 LEU A C 1
ATOM 1376 O O . LEU A 1 161 ? -26.524 3.183 14.533 1.00 73.81 161 LEU A O 1
ATOM 1380 N N . THR A 1 162 ? -25.476 5.164 14.505 1.00 80.00 162 THR A N 1
ATOM 1381 C CA . THR A 1 162 ? -25.827 5.523 15.888 1.00 80.00 162 THR A CA 1
ATOM 1382 C C . THR A 1 162 ? -27.056 6.418 15.986 1.00 80.00 162 THR A C 1
ATOM 1384 O O . THR A 1 162 ? -27.663 6.483 17.053 1.00 80.00 162 THR A O 1
ATOM 1387 N N . GLY A 1 163 ? -27.420 7.111 14.904 1.00 84.50 163 GLY A N 1
ATOM 1388 C CA . GLY A 1 163 ? -28.472 8.127 14.896 1.00 84.50 163 GLY A CA 1
ATOM 1389 C C . GLY A 1 163 ? -28.086 9.431 15.604 1.00 84.50 163 GLY A C 1
ATOM 1390 O O . GLY A 1 163 ? -28.943 10.29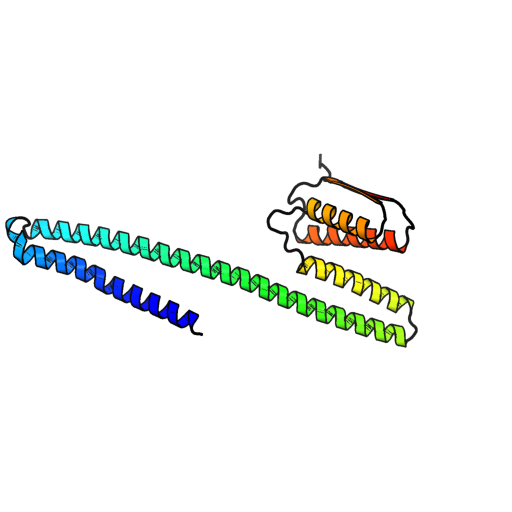2 15.787 1.00 84.50 163 GLY A O 1
ATOM 1391 N N . ILE A 1 164 ? -26.825 9.583 16.022 1.00 89.50 164 ILE A N 1
ATOM 1392 C CA . ILE A 1 164 ? -26.308 10.801 16.655 1.00 89.50 164 ILE A CA 1
ATOM 1393 C C . ILE A 1 164 ? -25.808 11.733 15.553 1.00 89.50 164 ILE A C 1
ATOM 1395 O O . ILE A 1 164 ? -25.008 11.329 14.705 1.00 89.50 164 ILE A O 1
ATOM 1399 N N . GLU A 1 165 ? -26.258 12.985 15.559 1.00 92.00 165 GLU A N 1
ATOM 1400 C CA . GLU A 1 165 ? -25.863 13.966 14.550 1.00 92.00 165 GLU A CA 1
ATOM 1401 C C . GLU A 1 165 ? -24.388 14.363 14.723 1.00 92.00 165 GLU A C 1
ATOM 1403 O O . GLU A 1 165 ? -23.926 14.617 15.836 1.00 92.00 165 GLU A O 1
ATOM 1408 N N . THR A 1 166 ? -23.631 14.431 13.628 1.00 92.69 166 THR A N 1
ATOM 1409 C CA . THR A 1 166 ? -22.207 14.796 13.663 1.00 92.69 166 THR A CA 1
ATOM 1410 C C . THR A 1 166 ? -21.918 16.001 12.781 1.00 92.69 166 THR A C 1
ATOM 1412 O O . THR A 1 166 ? -22.295 16.007 11.611 1.00 92.69 166 THR A O 1
ATOM 1415 N N . VAL A 1 167 ? -21.174 16.972 13.311 1.00 93.12 167 VAL A N 1
ATOM 1416 C CA . VAL A 1 167 ? -20.732 18.181 12.603 1.00 93.12 167 VAL A CA 1
ATOM 1417 C C . VAL A 1 167 ? -19.197 18.184 12.523 1.00 93.12 167 VAL A C 1
ATOM 1419 O O . VAL A 1 167 ? -18.540 18.703 13.432 1.00 93.12 167 VAL A O 1
ATOM 1422 N N . PRO A 1 168 ? -18.600 17.552 11.493 1.00 92.38 168 PRO A N 1
ATOM 1423 C CA . PRO A 1 168 ? -17.154 17.525 11.321 1.00 92.38 168 PRO A CA 1
ATOM 1424 C C . PRO A 1 168 ? -16.616 18.793 10.651 1.00 92.38 168 PRO A C 1
ATOM 1426 O O . PRO A 1 168 ? -17.121 19.236 9.623 1.00 92.38 168 PRO A O 1
ATOM 1429 N N . ASN A 1 169 ? -15.541 19.338 11.212 1.00 92.12 169 ASN A N 1
ATOM 1430 C CA . ASN A 1 169 ? -14.754 20.439 10.671 1.00 92.12 169 ASN A CA 1
ATOM 1431 C C . ASN A 1 169 ? -13.271 20.038 10.687 1.00 92.12 169 ASN A C 1
ATOM 1433 O O . ASN A 1 169 ? -12.564 20.237 11.671 1.00 92.12 169 ASN A O 1
ATOM 1437 N N . ILE A 1 170 ? -12.820 19.394 9.609 1.00 89.81 170 ILE A N 1
ATOM 1438 C CA . ILE A 1 170 ? -11.483 18.794 9.512 1.00 89.81 170 ILE A CA 1
ATOM 1439 C C . ILE A 1 170 ? -10.711 19.492 8.393 1.00 89.81 170 ILE A C 1
ATOM 1441 O O . ILE A 1 170 ? -10.949 19.233 7.213 1.00 89.81 170 ILE A O 1
ATOM 1445 N N . ASN A 1 171 ? -9.784 20.366 8.774 1.00 85.88 171 ASN A N 1
ATOM 1446 C CA . ASN A 1 171 ? -8.942 21.155 7.884 1.00 85.88 171 ASN A CA 1
ATOM 1447 C C . ASN A 1 171 ? -7.454 20.906 8.179 1.00 85.88 171 ASN A C 1
ATOM 1449 O O . ASN A 1 171 ? -6.785 21.696 8.848 1.00 85.88 171 ASN A O 1
ATOM 1453 N N . ILE A 1 172 ? -6.943 19.782 7.680 1.00 86.31 172 ILE A N 1
ATOM 1454 C CA . ILE A 1 172 ? -5.522 19.420 7.747 1.00 86.31 172 ILE A CA 1
ATOM 1455 C C . ILE A 1 172 ? -4.951 19.270 6.326 1.00 86.31 172 ILE A C 1
ATOM 1457 O O . ILE A 1 172 ? -5.635 18.718 5.454 1.00 86.31 172 ILE A O 1
ATOM 1461 N N . PRO A 1 173 ? -3.718 19.749 6.069 1.00 81.56 173 PRO A N 1
ATOM 1462 C CA . PRO A 1 173 ? -3.026 19.529 4.803 1.00 81.56 173 PRO A CA 1
ATOM 1463 C C . PRO A 1 173 ? -2.866 18.043 4.458 1.00 81.56 173 PRO A C 1
ATOM 1465 O O . PRO A 1 173 ? -2.820 17.171 5.329 1.00 81.56 173 PRO A O 1
ATOM 1468 N N . VAL A 1 174 ? -2.744 17.746 3.163 1.00 76.12 174 VAL A N 1
ATOM 1469 C CA . VAL A 1 174 ? -2.412 16.393 2.698 1.00 76.12 174 VAL A CA 1
ATOM 1470 C C . VAL A 1 174 ? -1.010 16.030 3.192 1.00 76.12 174 VAL A C 1
ATOM 1472 O O . VAL A 1 174 ? -0.097 16.841 3.077 1.00 76.12 174 VAL A O 1
ATOM 1475 N N . ALA A 1 175 ? -0.852 14.814 3.723 1.00 72.75 175 ALA A N 1
ATOM 1476 C CA . ALA A 1 175 ? 0.405 14.315 4.290 1.00 72.75 175 ALA A CA 1
ATOM 1477 C C . ALA A 1 175 ? 0.964 15.162 5.454 1.00 72.75 175 ALA A C 1
ATOM 1479 O O . ALA A 1 175 ? 2.175 15.248 5.633 1.00 72.75 175 ALA A O 1
ATOM 1480 N N . TYR A 1 176 ? 0.082 15.777 6.253 1.00 79.75 176 TYR A N 1
ATOM 1481 C CA . TYR A 1 176 ? 0.479 16.514 7.458 1.00 79.75 176 TYR A CA 1
ATOM 1482 C C . TYR A 1 176 ? 1.084 15.612 8.549 1.00 79.75 176 TYR A C 1
ATOM 1484 O O . TYR A 1 176 ? 1.952 16.049 9.295 1.00 79.75 176 TYR A O 1
ATOM 1492 N N . PHE A 1 177 ? 0.646 14.353 8.625 1.00 79.31 177 PHE A N 1
ATOM 1493 C CA . PHE A 1 177 ? 1.128 13.356 9.580 1.00 79.31 177 PHE A CA 1
ATOM 1494 C C . PHE A 1 177 ? 1.863 12.218 8.862 1.00 79.31 177 PHE A C 1
ATOM 1496 O O . PHE A 1 177 ? 1.552 11.880 7.714 1.00 79.31 177 PHE A O 1
ATOM 1503 N N . SER A 1 178 ? 2.819 11.589 9.548 1.00 76.06 178 SER A N 1
ATOM 1504 C CA . SER A 1 178 ? 3.381 10.307 9.119 1.00 76.06 178 SER A CA 1
ATOM 1505 C C . SER A 1 178 ? 2.319 9.202 9.170 1.00 76.06 178 SER A C 1
ATOM 1507 O O . SER A 1 178 ? 1.338 9.294 9.906 1.00 76.06 178 SER A O 1
ATOM 1509 N N . SER A 1 179 ? 2.520 8.104 8.434 1.00 67.12 179 SER A N 1
ATOM 1510 C CA . SER A 1 179 ? 1.555 6.991 8.408 1.00 67.12 179 SER A CA 1
ATOM 1511 C C . SER A 1 179 ? 1.262 6.403 9.796 1.00 67.12 179 SER A C 1
ATOM 1513 O O . SER A 1 179 ? 0.151 5.941 10.035 1.00 67.12 179 SER A O 1
ATOM 1515 N N . GLY A 1 180 ? 2.232 6.431 10.717 1.00 61.41 180 GLY A N 1
ATOM 1516 C CA . GLY A 1 180 ? 2.031 5.979 12.097 1.00 61.41 180 GLY A CA 1
ATOM 1517 C C . GLY A 1 180 ? 1.181 6.946 12.928 1.00 61.41 180 GLY A C 1
ATOM 1518 O O . GLY A 1 180 ? 0.296 6.512 13.662 1.00 61.41 180 GLY A O 1
ATOM 1519 N N . GLU A 1 181 ? 1.407 8.251 12.782 1.00 78.19 181 GLU A N 1
ATOM 1520 C CA . GLU A 1 181 ? 0.632 9.298 13.463 1.00 78.19 181 GLU A CA 1
ATOM 1521 C C . GLU A 1 181 ? -0.817 9.348 12.959 1.00 78.19 181 GLU A C 1
ATOM 1523 O O . GLU A 1 181 ? -1.745 9.488 13.754 1.00 78.19 181 GLU A O 1
ATOM 1528 N N . ASP A 1 182 ? -1.020 9.131 11.658 1.00 77.56 182 ASP A N 1
ATOM 1529 C CA . ASP A 1 182 ? -2.332 9.001 11.018 1.00 77.56 182 ASP A CA 1
ATOM 1530 C C . ASP A 1 182 ? -3.195 7.917 11.690 1.00 77.56 182 ASP A C 1
ATOM 1532 O O . ASP A 1 182 ? -4.382 8.124 11.956 1.00 77.56 182 ASP A O 1
ATOM 1536 N N . VAL A 1 183 ? -2.592 6.756 11.972 1.00 68.75 183 VAL A N 1
ATOM 1537 C CA . VAL A 1 183 ? -3.249 5.620 12.640 1.00 68.75 183 VAL A CA 1
ATOM 1538 C C . VAL A 1 183 ? -3.579 5.967 14.089 1.00 68.75 183 VAL A C 1
ATOM 1540 O O . VAL A 1 183 ? -4.701 5.731 14.541 1.00 68.75 183 VAL A O 1
ATOM 1543 N N . GLN A 1 184 ? -2.621 6.544 14.819 1.00 72.94 184 GLN A N 1
ATOM 1544 C CA . GLN A 1 184 ? -2.812 6.903 16.225 1.00 72.94 184 GLN A CA 1
ATOM 1545 C C . GLN A 1 184 ? -3.922 7.941 16.401 1.00 72.94 184 GLN A C 1
ATOM 1547 O O . GLN A 1 184 ? -4.814 7.755 17.230 1.00 72.94 184 GLN A O 1
ATOM 1552 N N . LEU A 1 185 ? -3.912 9.002 15.591 1.00 85.19 185 LEU A N 1
ATOM 1553 C CA . LEU A 1 185 ? -4.915 10.059 15.659 1.00 85.19 185 LEU A CA 1
ATOM 1554 C C . LEU A 1 185 ? -6.313 9.534 15.317 1.00 85.19 185 LEU A C 1
ATOM 1556 O O . LEU A 1 185 ? -7.283 9.862 16.002 1.00 85.19 185 LEU A O 1
ATOM 1560 N N . PHE A 1 186 ? -6.420 8.675 14.301 1.00 81.75 186 PHE A N 1
ATOM 1561 C CA . PHE A 1 186 ? -7.685 8.031 13.965 1.00 81.75 186 PHE A CA 1
ATOM 1562 C C . PHE A 1 186 ? -8.211 7.186 15.135 1.00 81.75 186 PHE A C 1
ATOM 1564 O O . PHE A 1 186 ? -9.378 7.316 15.501 1.00 81.75 186 PHE A O 1
ATOM 1571 N N . GLY A 1 187 ? -7.349 6.388 15.776 1.00 75.94 187 GLY A N 1
ATOM 1572 C CA . GLY A 1 187 ? -7.702 5.588 16.954 1.00 75.94 187 GLY A CA 1
ATOM 1573 C C . GLY A 1 187 ? -8.204 6.431 18.131 1.00 75.94 187 GLY A C 1
ATOM 1574 O O . GLY A 1 187 ? -9.252 6.126 18.702 1.00 75.94 187 GLY A O 1
ATOM 1575 N N . ILE A 1 188 ? -7.527 7.545 18.436 1.00 84.50 188 ILE A N 1
ATOM 1576 C CA . ILE A 1 188 ? -7.952 8.491 19.483 1.00 84.50 188 ILE A CA 1
ATOM 1577 C C . ILE A 1 188 ? -9.367 9.015 19.202 1.00 84.50 188 ILE A C 1
ATOM 1579 O O . ILE A 1 188 ? -10.219 9.033 20.094 1.00 84.50 188 ILE A O 1
ATOM 1583 N N . ILE A 1 189 ? -9.641 9.411 17.956 1.00 89.06 189 ILE A N 1
ATOM 1584 C CA . ILE A 1 189 ? -10.961 9.913 17.558 1.00 89.06 189 ILE A CA 1
ATOM 1585 C C . ILE A 1 189 ? -12.017 8.805 17.682 1.00 89.06 189 ILE A C 1
ATOM 1587 O O . ILE A 1 189 ? -13.101 9.045 18.216 1.00 89.06 189 ILE A O 1
ATOM 1591 N N . GLN A 1 190 ? -11.716 7.576 17.255 1.00 82.88 190 GLN A N 1
ATOM 1592 C CA . GLN A 1 190 ? -12.651 6.454 17.380 1.00 82.88 190 GLN A CA 1
ATOM 1593 C C . GLN A 1 190 ? -13.027 6.148 18.831 1.00 82.88 190 GLN A C 1
ATOM 1595 O O . GLN A 1 190 ? -14.200 5.890 19.127 1.00 82.88 190 GLN A O 1
ATOM 1600 N N . GLU A 1 191 ? -12.053 6.178 19.734 1.00 79.81 191 GLU A N 1
ATOM 1601 C CA . GLU A 1 191 ? -12.285 5.928 21.151 1.00 79.81 191 GLU A CA 1
ATOM 1602 C C . GLU A 1 191 ? -13.123 7.049 21.778 1.00 79.81 191 GLU A C 1
ATOM 1604 O O . GLU A 1 191 ? -14.102 6.783 22.478 1.00 79.81 191 GLU A O 1
ATOM 1609 N N . ALA A 1 192 ? -12.838 8.309 21.435 1.00 88.75 192 ALA A N 1
ATOM 1610 C CA . ALA A 1 192 ? -13.639 9.447 21.877 1.00 88.75 192 ALA A CA 1
ATOM 1611 C C . ALA A 1 192 ? -15.120 9.302 21.474 1.00 88.75 192 ALA A C 1
ATOM 1613 O O . ALA A 1 192 ? -16.016 9.438 22.307 1.00 88.75 192 ALA A O 1
ATOM 1614 N N . PHE A 1 193 ? -15.396 8.939 20.221 1.00 87.62 193 PHE A N 1
ATOM 1615 C CA . PHE A 1 193 ? -16.759 8.697 19.731 1.00 87.62 193 PHE A CA 1
ATOM 1616 C C . PHE A 1 193 ? -17.408 7.458 20.361 1.00 87.62 193 PHE A C 1
ATOM 1618 O O . PHE A 1 193 ? -18.615 7.444 20.623 1.00 87.62 193 PHE A O 1
ATOM 1625 N N . THR A 1 194 ? -16.626 6.419 20.652 1.00 79.25 194 THR A N 1
ATOM 1626 C CA . THR A 1 194 ? -17.110 5.244 21.387 1.00 79.25 194 THR A CA 1
ATOM 1627 C C . THR A 1 194 ? -17.573 5.635 22.787 1.00 79.25 194 THR A C 1
ATOM 1629 O O . THR A 1 194 ? -18.663 5.227 23.202 1.00 79.25 194 THR A O 1
ATOM 1632 N N . ASN A 1 195 ? -16.804 6.479 23.472 1.00 84.81 195 ASN A N 1
ATOM 1633 C CA . ASN A 1 195 ? -17.141 7.003 24.790 1.00 84.81 195 ASN A CA 1
ATOM 1634 C C . ASN A 1 195 ? -18.354 7.933 24.751 1.00 84.81 195 ASN A C 1
ATOM 1636 O O . ASN A 1 195 ? -19.245 7.800 25.591 1.00 84.81 195 ASN A O 1
ATOM 1640 N N . ILE A 1 196 ? -18.470 8.789 23.732 1.00 89.81 196 ILE A N 1
ATOM 1641 C CA . ILE A 1 196 ? -19.661 9.624 23.528 1.00 89.81 196 ILE A CA 1
ATOM 1642 C C . ILE A 1 196 ? -20.916 8.756 23.400 1.00 89.81 196 ILE A C 1
ATOM 1644 O O . ILE A 1 196 ? -21.887 8.967 24.128 1.00 89.81 196 ILE A O 1
ATOM 1648 N N . ARG A 1 197 ? -20.879 7.730 22.542 1.00 83.19 197 ARG A N 1
ATOM 1649 C CA . ARG A 1 197 ? -22.011 6.810 22.364 1.00 83.19 197 ARG A CA 1
ATOM 1650 C C . ARG A 1 197 ? -22.379 6.087 23.659 1.00 83.19 197 ARG A C 1
ATOM 1652 O O . ARG A 1 197 ? -23.559 5.930 23.950 1.00 83.19 197 ARG A O 1
ATOM 1659 N N . LYS A 1 198 ? -21.385 5.589 24.400 1.00 76.44 198 LYS A N 1
ATOM 1660 C CA . LYS A 1 198 ? -21.617 4.776 25.603 1.00 76.44 198 LYS A CA 1
ATOM 1661 C C . LYS A 1 198 ? -22.068 5.609 26.806 1.00 76.44 198 LYS A C 1
ATOM 1663 O O . LYS A 1 198 ? -22.810 5.091 27.637 1.00 76.44 198 LYS A O 1
ATOM 1668 N N . HIS A 1 199 ? -21.608 6.856 26.921 1.00 82.69 199 HIS A N 1
ATOM 1669 C CA . HIS A 1 199 ? -21.658 7.583 28.193 1.00 82.69 199 HIS A CA 1
ATOM 1670 C C . HIS A 1 199 ? -22.224 9.003 28.114 1.00 82.69 199 HIS A C 1
ATOM 1672 O O . HIS A 1 199 ? -22.757 9.474 29.114 1.00 82.69 199 HIS A O 1
ATOM 1678 N N . ALA A 1 200 ? -22.140 9.699 26.977 1.00 83.75 200 ALA A N 1
ATOM 1679 C CA . ALA A 1 200 ? -22.465 11.129 26.946 1.00 83.75 200 ALA A CA 1
ATOM 1680 C C . ALA A 1 200 ? -23.964 11.434 26.801 1.00 83.75 200 ALA A C 1
ATOM 1682 O O . ALA A 1 200 ? -24.382 12.550 27.096 1.00 83.75 200 ALA A O 1
ATOM 1683 N N . GLY A 1 201 ? -24.775 10.491 26.301 1.00 83.00 201 GLY A N 1
ATOM 1684 C CA . GLY A 1 201 ? -26.194 10.749 26.002 1.00 83.00 201 GLY A CA 1
ATOM 1685 C C . GLY A 1 201 ? -26.410 11.903 25.008 1.00 83.00 201 GLY A C 1
ATOM 1686 O O . GLY A 1 201 ? -27.462 12.542 25.012 1.00 83.00 201 GLY A O 1
ATOM 1687 N N . ALA A 1 202 ? -25.396 12.209 24.194 1.00 88.38 202 ALA A N 1
ATOM 1688 C CA . ALA A 1 202 ? -25.383 13.360 23.305 1.00 88.38 202 ALA A CA 1
ATOM 1689 C C . ALA A 1 202 ? -26.278 13.129 22.080 1.00 88.38 202 ALA A C 1
ATOM 1691 O O . ALA A 1 202 ? -26.278 12.049 21.493 1.00 88.38 202 ALA A O 1
ATOM 1692 N N . LYS A 1 203 ? -27.009 14.171 21.669 1.00 90.19 203 LYS A N 1
ATOM 1693 C CA . LYS A 1 203 ? -27.782 14.179 20.413 1.00 90.19 203 LYS A CA 1
ATOM 1694 C C . LYS A 1 203 ? -26.976 14.700 19.223 1.00 90.19 203 LYS A C 1
ATOM 1696 O O . LYS A 1 203 ? -27.309 14.382 18.088 1.00 90.19 203 LYS A O 1
ATOM 1701 N N . GLN A 1 204 ? -25.927 15.474 19.498 1.00 93.81 204 GLN A N 1
ATOM 1702 C CA . GLN A 1 204 ? -25.054 16.065 18.493 1.00 93.81 204 GLN A CA 1
ATOM 1703 C C . GLN A 1 204 ? -23.598 16.050 18.976 1.00 93.81 204 GLN A C 1
ATOM 1705 O O . GLN A 1 204 ? -23.334 16.265 20.161 1.00 93.81 204 GLN A O 1
ATOM 1710 N N . VAL A 1 205 ? -22.662 15.810 18.057 1.00 94.06 205 VAL A N 1
ATOM 1711 C CA . VAL A 1 205 ? -21.211 15.805 18.289 1.00 94.06 205 VAL A CA 1
ATOM 1712 C C . VAL A 1 205 ? -20.531 16.717 17.276 1.00 94.06 205 VAL A C 1
ATOM 1714 O O . VAL A 1 205 ? -20.728 16.562 16.073 1.00 94.06 205 VAL A O 1
ATOM 1717 N N . LYS A 1 206 ? -19.693 17.640 17.750 1.00 94.38 206 LYS A N 1
ATOM 1718 C CA . LYS A 1 206 ? -18.859 18.498 16.902 1.00 94.38 206 LYS A CA 1
ATOM 1719 C C . LYS A 1 206 ? -17.396 18.087 17.038 1.00 94.38 206 LYS A C 1
ATOM 1721 O O . LYS A 1 206 ? -16.926 17.887 18.156 1.00 94.38 206 LYS A O 1
ATOM 1726 N N . ILE A 1 207 ? -16.691 17.973 15.916 1.00 92.56 207 ILE A N 1
ATOM 1727 C CA . ILE A 1 207 ? -15.247 17.720 15.887 1.00 92.56 207 ILE A CA 1
ATOM 1728 C C . ILE A 1 207 ? -14.570 18.797 15.052 1.00 92.56 207 ILE A C 1
ATOM 1730 O O . ILE A 1 207 ? -14.923 18.987 13.893 1.00 92.56 207 ILE A O 1
ATOM 1734 N N . ASP A 1 208 ? -13.598 19.481 15.648 1.00 92.88 208 ASP A N 1
ATOM 1735 C CA . ASP A 1 208 ? -12.770 20.483 14.988 1.00 92.88 208 ASP A CA 1
ATOM 1736 C C . ASP A 1 208 ? -11.316 19.987 14.987 1.00 92.88 208 ASP A C 1
ATOM 1738 O O . ASP A 1 208 ? -10.745 19.717 16.043 1.00 92.88 208 ASP A O 1
ATOM 1742 N N . LEU A 1 209 ? -10.724 19.844 13.802 1.00 90.12 209 LEU A N 1
ATOM 1743 C CA . LEU A 1 209 ? -9.336 19.429 13.621 1.00 90.12 209 LEU A CA 1
ATOM 1744 C C . LEU A 1 209 ? -8.679 20.370 12.611 1.00 90.12 209 LEU A C 1
ATOM 1746 O O . LEU A 1 209 ? -9.088 20.409 11.453 1.00 90.12 209 LEU A O 1
ATOM 1750 N N . ALA A 1 210 ? -7.679 21.133 13.042 1.00 89.12 210 ALA A N 1
ATOM 1751 C CA . ALA A 1 210 ? -6.990 22.105 12.201 1.00 89.12 210 ALA A CA 1
ATOM 1752 C C . ALA A 1 210 ? -5.476 22.017 12.400 1.00 89.12 210 ALA A C 1
ATOM 1754 O O . ALA A 1 210 ? -5.013 21.787 13.518 1.00 89.12 210 ALA A O 1
ATOM 1755 N N . ALA A 1 211 ? -4.712 22.218 11.326 1.00 84.69 211 ALA A N 1
ATOM 1756 C CA . ALA A 1 211 ? -3.277 22.445 11.450 1.00 84.69 211 ALA A CA 1
ATOM 1757 C C . ALA A 1 211 ? -3.038 23.779 12.171 1.00 84.69 211 ALA A C 1
ATOM 1759 O O . ALA A 1 211 ? -3.594 24.809 11.783 1.00 84.69 211 ALA A O 1
ATOM 1760 N N . LEU A 1 212 ? -2.222 23.754 13.222 1.00 80.62 212 LEU A N 1
ATOM 1761 C CA . LEU A 1 212 ? -1.728 24.972 13.847 1.00 80.62 212 LEU A CA 1
ATOM 1762 C C . LEU A 1 212 ? -0.726 25.590 12.872 1.00 80.62 212 LEU A C 1
ATOM 1764 O O . LEU A 1 212 ? 0.284 24.978 12.539 1.00 80.62 212 LEU A O 1
ATOM 1768 N N . SER A 1 213 ? -1.037 26.774 12.357 1.00 64.44 213 SER A N 1
ATOM 1769 C CA . SER A 1 213 ? -0.053 27.583 11.649 1.00 64.44 213 SER A CA 1
ATOM 1770 C C . SER A 1 213 ? 0.965 28.064 12.677 1.00 64.44 213 SER A C 1
ATOM 1772 O O . SER A 1 213 ? 0.669 28.989 13.437 1.00 64.44 213 SER A O 1
ATOM 1774 N N . ASP A 1 214 ? 2.119 27.401 12.724 1.00 55.72 214 ASP A N 1
ATOM 1775 C CA . ASP A 1 214 ? 3.293 27.913 13.422 1.00 55.72 214 ASP A CA 1
ATOM 1776 C C . ASP A 1 214 ? 3.612 29.309 12.865 1.00 55.72 214 ASP A C 1
ATOM 1778 O O . ASP A 1 214 ? 3.644 29.514 11.646 1.00 55.72 214 ASP A O 1
ATOM 1782 N N . GLY A 1 215 ? 3.753 30.279 13.769 1.00 38.09 215 GLY A N 1
ATOM 1783 C CA . GLY A 1 215 ? 4.293 31.602 13.458 1.00 38.09 215 GLY A CA 1
ATOM 1784 C C . GLY A 1 215 ? 5.799 31.562 13.258 1.00 38.09 215 GLY A C 1
ATOM 1785 O O . GLY A 1 215 ? 6.454 30.709 13.898 1.00 38.09 215 GLY A O 1
#

Sequence (215 aa):
MKLRMGILLTYRTLKWFTILLVPLIIGGFEFMRHDYFLRYIPMETGNYYITILTFFLSYFYATWMFRVIEKTNRHLSEEQARRAVYEERERLARELHDNIAQTLFFLNVKLKKGQVEEARFAASDIDHQVRQAIFNLRDLPEEGVSLSQRLNKWIQEWSMLTGIETVPNINIPVAYFSSGEDVQLFGIIQEAFTNIRKHAGAKQVKIDLAALSDG

Foldseek 3Di:
DVVVVVVVVVVVVVVVCLVCVLCCVLVVLVVCCVPPNCVPQPPVNSVVVSVVVSVVSVVVVVVVVVVVVVVVVVVVVVVVVVVVVVVVLVVLVVVLVVVLVVLVVVLVVCVVVVVVVVSVVSVVVSVLSVVLNCCVNVDPPPVPQALVNVVVVVVVVLCVVQVAAEAEAAADDGPNDDPVVSSVVSSVVVVVVVCCSVPVPHNYYYDHHHDDPDD